Protein AF-A0A2K8U6H4-F1 (afdb_monomer_lite)

Radius of gyration: 24.1 Å; chains: 1; bounding box: 67×57×63 Å

Secondary structure (DSSP, 8-state):
---GGG-TTEEEPTTS-EEE--HHHHHHHHHHHHHHHHHTTTSPPPTTSHHHHHHTTTT-SHHHHHHHHH--GGGHHHHHHHHHT--GGGTTHHHHHHHHHHHHHHH-TT--SHHHHHHHHHHHHHTHHHHHH-EEES-EEEEEEES-B-TT-EEES-EEEEEEEES-B--TT-EEES-EEEE--EE-TTTS-HHHHTT-EEES-EEEEEHHHHHHTT----SS-HHHHHHHHHHHHHHTTEETTEE--EEEHHHHTSHHHHHSTTHHHHHHHHHHTTSEEEEEETTEEEEEEEE-GGGHHHHHHHHHH----HHHHHHHHHHHH--

Organism: NCBI:txid1166950

pLDDT: mean 90.46, std 10.61, range [39.0, 98.31]

Structure (mmCIF, N/CA/C/O backbone):
data_AF-A0A2K8U6H4-F1
#
_entry.id   AF-A0A2K8U6H4-F1
#
loop_
_atom_site.group_PDB
_atom_site.id
_atom_site.type_symbol
_atom_site.label_atom_id
_atom_site.label_alt_id
_atom_site.label_comp_id
_atom_site.label_asym_id
_atom_site.label_entity_id
_atom_site.label_seq_id
_atom_site.pdbx_PDB_ins_code
_atom_site.Cartn_x
_atom_site.Cartn_y
_atom_site.Cartn_z
_atom_site.occupancy
_atom_site.B_iso_or_equiv
_atom_site.auth_seq_id
_atom_site.auth_comp_id
_atom_site.auth_asym_id
_atom_site.auth_atom_id
_atom_site.pdbx_PDB_model_num
ATOM 1 N N . MET A 1 1 ? 43.495 -19.875 -6.303 1.00 39.00 1 MET A N 1
ATOM 2 C CA . MET A 1 1 ? 42.161 -20.512 -6.275 1.00 39.00 1 MET A CA 1
ATOM 3 C C . MET A 1 1 ? 42.060 -21.325 -4.997 1.00 39.00 1 MET A C 1
ATOM 5 O O . MET A 1 1 ? 42.791 -22.299 -4.867 1.00 39.00 1 MET A O 1
ATOM 9 N N . GLY A 1 2 ? 41.265 -20.869 -4.024 1.00 43.78 2 GLY A N 1
ATOM 10 C CA . GLY A 1 2 ? 41.005 -21.629 -2.795 1.00 43.78 2 GLY A CA 1
ATOM 11 C C . GLY A 1 2 ? 40.263 -22.927 -3.114 1.00 43.78 2 GLY A C 1
ATOM 12 O O . GLY A 1 2 ? 39.522 -22.987 -4.097 1.00 43.78 2 GLY A O 1
ATOM 13 N N . LYS A 1 3 ? 40.498 -23.983 -2.333 1.00 43.25 3 LYS A N 1
ATOM 14 C CA . LYS A 1 3 ? 39.758 -25.238 -2.490 1.00 43.25 3 LYS A CA 1
ATOM 15 C C . LYS A 1 3 ? 38.304 -24.979 -2.088 1.00 43.25 3 LYS A C 1
ATOM 17 O O . LYS A 1 3 ? 38.056 -24.299 -1.102 1.00 43.25 3 LYS A O 1
ATOM 22 N N . MET A 1 4 ? 37.350 -25.537 -2.835 1.00 46.31 4 MET A N 1
ATOM 23 C CA . MET A 1 4 ? 35.902 -25.376 -2.596 1.00 46.31 4 MET A CA 1
ATOM 24 C C . MET A 1 4 ? 35.496 -25.713 -1.147 1.00 46.31 4 MET A C 1
ATOM 26 O O . MET A 1 4 ? 34.549 -25.146 -0.621 1.00 46.31 4 MET A O 1
ATOM 30 N N . VAL A 1 5 ? 36.270 -26.585 -0.494 1.00 54.16 5 VAL A N 1
ATOM 31 C CA . VAL A 1 5 ? 36.126 -27.023 0.903 1.00 54.16 5 VAL A CA 1
ATOM 32 C C . VAL A 1 5 ? 36.283 -25.897 1.932 1.00 54.16 5 VAL A C 1
ATOM 34 O O . VAL A 1 5 ? 35.738 -26.000 3.023 1.00 54.16 5 VAL A O 1
ATOM 37 N N . ASP A 1 6 ? 36.993 -24.825 1.579 1.00 56.25 6 ASP A N 1
ATOM 38 C CA . ASP A 1 6 ? 37.293 -23.701 2.471 1.00 56.25 6 ASP A CA 1
ATOM 39 C C . ASP A 1 6 ? 36.360 -22.499 2.219 1.00 56.25 6 ASP A C 1
ATOM 41 O O . ASP A 1 6 ? 36.613 -21.392 2.698 1.00 56.25 6 ASP A O 1
ATOM 45 N N . HIS A 1 7 ? 35.296 -22.674 1.422 1.00 56.78 7 HIS A N 1
ATOM 46 C CA . HIS A 1 7 ? 34.369 -21.586 1.127 1.00 56.78 7 HIS A CA 1
ATOM 47 C C . HIS A 1 7 ? 33.533 -21.268 2.378 1.00 56.78 7 HIS A C 1
ATOM 49 O O . HIS A 1 7 ? 32.854 -22.163 2.881 1.00 56.78 7 HIS A O 1
ATOM 55 N N . PRO A 1 8 ? 33.456 -20.003 2.833 1.00 60.94 8 PRO A N 1
ATOM 56 C CA . PRO A 1 8 ? 32.750 -19.610 4.062 1.00 60.94 8 PRO A CA 1
ATOM 57 C C . PRO A 1 8 ? 31.233 -19.871 4.040 1.00 60.94 8 PRO A C 1
ATOM 59 O O . PRO A 1 8 ? 30.546 -19.587 5.017 1.00 60.94 8 PRO A O 1
ATOM 62 N N . LEU A 1 9 ? 30.709 -20.402 2.926 1.00 62.88 9 LEU A N 1
ATOM 63 C CA . LEU A 1 9 ? 29.296 -20.722 2.741 1.00 62.88 9 LEU A CA 1
ATOM 64 C C . LEU A 1 9 ? 28.990 -22.232 2.723 1.00 62.88 9 LEU A C 1
ATOM 66 O O . LEU A 1 9 ? 27.823 -22.620 2.644 1.00 62.88 9 LEU A O 1
ATOM 70 N N . LEU A 1 10 ? 30.023 -23.077 2.791 1.00 61.81 10 LEU A N 1
ATOM 71 C CA . LEU A 1 10 ? 29.927 -24.534 2.788 1.00 61.81 10 LEU A CA 1
ATOM 72 C C . LEU A 1 10 ? 30.109 -25.065 4.213 1.00 61.81 10 LEU A C 1
ATOM 74 O O . LEU A 1 10 ? 31.181 -24.958 4.798 1.00 61.81 10 LEU A O 1
ATOM 78 N N . ASN A 1 11 ? 29.057 -25.673 4.756 1.00 67.12 11 ASN A N 1
ATOM 79 C CA . ASN A 1 11 ? 29.106 -26.437 5.996 1.00 67.12 11 ASN A CA 1
ATOM 80 C C . ASN A 1 11 ? 29.190 -27.930 5.677 1.00 67.12 11 ASN A C 1
ATOM 82 O O . ASN A 1 11 ? 28.634 -28.401 4.688 1.00 67.12 11 ASN A O 1
ATOM 86 N N . VAL A 1 12 ? 29.838 -28.706 6.538 1.00 69.94 12 VAL A N 1
ATOM 87 C CA . VAL A 1 12 ? 29.784 -30.170 6.463 1.00 69.94 12 VAL A CA 1
ATOM 88 C C . VAL A 1 12 ? 28.707 -30.642 7.434 1.00 69.94 12 VAL A C 1
ATOM 90 O O . VAL A 1 12 ? 28.779 -30.364 8.630 1.00 69.94 12 VAL A O 1
ATOM 93 N N . GLY A 1 13 ? 27.671 -31.302 6.917 1.00 70.88 13 GLY A N 1
ATOM 94 C CA . GLY A 1 13 ? 26.622 -31.904 7.735 1.00 70.88 13 GLY A CA 1
ATOM 95 C C . GLY A 1 13 ? 27.153 -33.064 8.584 1.00 70.88 13 GLY A C 1
ATOM 96 O O . GLY A 1 13 ? 28.204 -33.636 8.299 1.00 70.88 13 GLY A O 1
ATOM 97 N N . HIS A 1 14 ? 26.407 -33.458 9.622 1.00 71.38 14 HIS A N 1
ATOM 98 C CA . HIS A 1 14 ? 26.755 -34.608 10.476 1.00 71.38 14 HIS A CA 1
ATOM 99 C C . HIS A 1 14 ? 26.853 -35.947 9.717 1.00 71.38 14 HIS A C 1
ATOM 101 O O . HIS A 1 14 ? 27.427 -36.904 10.224 1.00 71.38 14 HIS A O 1
ATOM 107 N N . ASP A 1 15 ? 26.300 -36.011 8.508 1.00 79.00 15 ASP A N 1
ATOM 108 C CA . ASP A 1 15 ? 26.354 -37.129 7.565 1.00 79.00 15 ASP A CA 1
ATOM 109 C C . ASP A 1 15 ? 27.597 -37.109 6.653 1.00 79.00 15 ASP A C 1
ATOM 111 O O . ASP A 1 15 ? 27.735 -37.970 5.789 1.00 79.00 15 ASP A O 1
ATOM 115 N N . GLY A 1 16 ? 28.497 -36.132 6.816 1.00 74.50 16 GLY A N 1
ATOM 116 C CA . GLY A 1 16 ? 29.689 -35.966 5.980 1.00 74.50 16 GLY A CA 1
ATOM 117 C C . GLY A 1 16 ? 29.411 -35.343 4.608 1.00 74.50 16 GLY A C 1
ATOM 118 O O . GLY A 1 16 ? 30.342 -35.156 3.826 1.00 74.50 16 GLY A O 1
ATOM 119 N N . ASN A 1 17 ? 28.156 -34.987 4.316 1.00 67.12 17 ASN A N 1
ATOM 120 C CA . ASN A 1 17 ? 27.789 -34.305 3.081 1.00 67.12 17 ASN A CA 1
ATOM 121 C C . ASN A 1 17 ? 28.014 -32.798 3.216 1.00 67.12 17 ASN A C 1
ATOM 123 O O . ASN A 1 17 ? 27.651 -32.187 4.223 1.00 67.12 17 ASN A O 1
ATOM 127 N N . TYR A 1 18 ? 28.554 -32.179 2.169 1.00 64.31 18 TYR A N 1
ATOM 128 C CA . TYR A 1 18 ? 28.590 -30.725 2.071 1.00 64.31 18 TYR A CA 1
ATOM 129 C C . TYR A 1 18 ? 27.168 -30.185 1.934 1.00 64.31 18 TYR A C 1
ATOM 131 O O . TYR A 1 18 ? 26.412 -30.588 1.050 1.00 64.31 18 TYR A O 1
ATOM 139 N N . ARG A 1 19 ? 26.810 -29.257 2.810 1.00 63.28 19 ARG A N 1
ATOM 140 C CA . ARG A 1 19 ? 25.574 -28.492 2.764 1.00 63.28 19 ARG A CA 1
ATOM 141 C C . ARG A 1 19 ? 25.973 -27.040 2.646 1.00 63.28 19 ARG A C 1
ATOM 143 O O . ARG A 1 19 ? 26.711 -26.526 3.484 1.00 63.28 19 ARG A O 1
ATOM 150 N N . PHE A 1 20 ? 25.473 -26.361 1.626 1.00 62.22 20 PHE A N 1
ATOM 151 C CA . PHE A 1 20 ? 25.435 -24.916 1.725 1.00 62.22 20 PHE A CA 1
ATOM 152 C C . PHE A 1 20 ? 24.598 -24.598 2.961 1.00 62.22 20 PHE A C 1
ATOM 154 O O . PHE A 1 20 ? 23.516 -25.157 3.158 1.00 62.22 20 PHE A O 1
ATOM 161 N N . SER A 1 21 ? 25.124 -23.741 3.827 1.00 60.78 21 SER A N 1
ATOM 162 C CA . SER A 1 21 ? 24.209 -23.000 4.683 1.00 60.78 21 SER A CA 1
ATOM 163 C C . SER A 1 21 ? 23.285 -22.188 3.754 1.00 60.78 21 SER A C 1
ATOM 165 O O . SER A 1 21 ? 23.516 -22.101 2.551 1.00 60.78 21 SER A O 1
ATOM 167 N N . PHE A 1 22 ? 22.281 -21.533 4.296 1.00 59.22 22 PHE A N 1
ATOM 168 C CA . PHE A 1 22 ? 21.670 -20.367 3.670 1.00 59.22 22 PHE A CA 1
ATOM 169 C C . PHE A 1 22 ? 20.440 -20.569 2.780 1.00 59.22 22 PHE A C 1
ATOM 171 O O . PHE A 1 22 ? 20.508 -20.925 1.603 1.00 59.22 22 PHE A O 1
ATOM 178 N N . ASP A 1 23 ? 19.346 -20.036 3.316 1.00 66.06 23 ASP A N 1
ATOM 179 C CA . ASP A 1 23 ? 18.225 -19.446 2.583 1.00 66.06 23 ASP A CA 1
ATOM 180 C C . ASP A 1 23 ? 18.671 -18.446 1.476 1.00 66.06 23 ASP A C 1
ATOM 182 O O . ASP A 1 23 ? 17.943 -18.225 0.514 1.00 66.06 23 ASP A O 1
ATOM 186 N N . PHE A 1 24 ? 19.899 -17.905 1.545 1.00 77.31 24 PHE A N 1
ATOM 187 C CA . PHE A 1 24 ? 20.528 -17.021 0.543 1.00 77.31 24 PHE A CA 1
ATOM 188 C C . PHE A 1 24 ? 20.675 -17.651 -0.850 1.00 77.31 24 PHE A C 1
ATOM 190 O O . PHE A 1 24 ? 20.377 -17.002 -1.849 1.00 77.31 24 PHE A O 1
ATOM 197 N N . LEU A 1 25 ? 21.162 -18.900 -0.951 1.00 82.75 25 LEU A N 1
ATOM 198 C CA . LEU A 1 25 ? 21.575 -19.458 -2.248 1.00 82.75 25 LEU A CA 1
ATOM 199 C C . LEU A 1 25 ? 20.387 -19.586 -3.207 1.00 82.75 25 LEU A C 1
ATOM 201 O O . LEU A 1 25 ? 20.517 -19.310 -4.398 1.00 82.75 25 LEU A O 1
ATOM 205 N N . ALA A 1 26 ? 19.222 -19.979 -2.686 1.00 88.06 26 ALA A N 1
ATOM 206 C CA . ALA A 1 26 ? 18.008 -20.086 -3.483 1.00 88.06 26 ALA A CA 1
ATOM 207 C C . ALA A 1 26 ? 17.589 -18.720 -4.047 1.00 88.06 26 ALA A C 1
ATOM 209 O O . ALA A 1 26 ? 17.341 -18.615 -5.248 1.00 88.06 26 ALA A O 1
ATOM 210 N N . SER A 1 27 ? 17.554 -17.679 -3.213 1.00 91.19 27 SER A N 1
ATOM 211 C CA . SER A 1 27 ? 17.194 -16.321 -3.637 1.00 91.19 27 SER A CA 1
ATOM 212 C C . SER A 1 27 ? 18.200 -15.742 -4.628 1.00 91.19 27 SER A C 1
ATOM 214 O O . SER A 1 27 ? 17.796 -15.180 -5.642 1.00 91.19 27 SER A O 1
ATOM 216 N N . TYR A 1 28 ? 19.499 -15.957 -4.411 1.00 91.31 28 TYR A N 1
ATOM 217 C CA . TYR A 1 28 ? 20.546 -15.512 -5.331 1.00 91.31 28 TYR A CA 1
ATOM 218 C C . TYR A 1 28 ? 20.449 -16.185 -6.709 1.00 91.31 28 TYR A C 1
ATOM 220 O O . TYR A 1 28 ? 20.491 -15.512 -7.735 1.00 91.31 28 TYR A O 1
ATOM 228 N N . LEU A 1 29 ? 20.251 -17.509 -6.760 1.00 92.50 29 LEU A N 1
ATOM 229 C CA . LEU A 1 29 ? 20.074 -18.224 -8.031 1.00 92.50 29 LEU A CA 1
ATOM 230 C C . LEU A 1 29 ? 18.796 -17.789 -8.767 1.00 92.50 29 LEU A C 1
ATOM 232 O O . LEU A 1 29 ? 18.800 -17.693 -9.993 1.00 92.50 29 LEU A O 1
ATOM 236 N N . ARG A 1 30 ? 17.710 -17.497 -8.035 1.00 94.81 30 ARG A N 1
ATOM 237 C CA . ARG A 1 30 ? 16.487 -16.916 -8.616 1.00 94.81 30 ARG A CA 1
ATOM 238 C C . ARG A 1 30 ? 16.758 -15.525 -9.187 1.00 94.81 30 ARG A C 1
ATOM 240 O O . ARG A 1 30 ? 16.332 -15.260 -10.306 1.00 94.81 30 ARG A O 1
ATOM 247 N N . ALA A 1 31 ? 17.488 -14.676 -8.463 1.00 95.38 31 ALA A N 1
ATOM 248 C CA . ALA A 1 31 ? 17.874 -13.346 -8.926 1.00 95.38 31 ALA A CA 1
ATOM 249 C C . ALA A 1 31 ? 18.742 -13.411 -10.192 1.00 95.38 31 ALA A C 1
ATOM 251 O O . ALA A 1 31 ? 18.447 -12.709 -11.151 1.00 95.38 31 ALA A O 1
ATOM 252 N N . LEU A 1 32 ? 19.727 -14.316 -10.262 1.00 94.38 32 LEU A N 1
ATOM 253 C CA . LEU A 1 32 ? 20.509 -14.556 -11.484 1.00 94.38 32 LEU A CA 1
ATOM 254 C C . LEU A 1 32 ? 19.629 -14.969 -12.670 1.00 94.38 32 LEU A C 1
ATOM 256 O O . LEU A 1 32 ? 19.789 -14.447 -13.768 1.00 94.38 32 LEU A O 1
ATOM 260 N N . HIS A 1 33 ? 18.683 -15.885 -12.446 1.00 93.62 33 HIS A N 1
ATOM 261 C CA . HIS A 1 33 ? 17.746 -16.335 -13.482 1.00 93.62 33 HIS A CA 1
ATOM 262 C C . HIS A 1 33 ? 16.818 -15.205 -13.965 1.00 93.62 33 HIS A C 1
ATOM 264 O O . HIS A 1 33 ? 16.493 -15.122 -15.146 1.00 93.62 33 HIS A O 1
ATOM 270 N N . ILE A 1 34 ? 16.409 -14.308 -13.065 1.00 95.44 34 ILE A N 1
ATOM 271 C CA . ILE A 1 34 ? 15.623 -13.114 -13.404 1.00 95.44 34 ILE A CA 1
ATOM 272 C C . ILE A 1 34 ? 16.478 -12.089 -14.162 1.00 95.44 34 ILE A C 1
ATOM 274 O O . ILE A 1 34 ? 16.020 -11.556 -15.170 1.00 95.44 34 ILE A O 1
ATOM 278 N N . ALA A 1 35 ? 17.710 -11.833 -13.717 1.00 95.56 35 ALA A N 1
ATOM 279 C CA . ALA A 1 35 ? 18.631 -10.907 -14.371 1.00 95.56 35 ALA A CA 1
ATOM 280 C C . ALA A 1 35 ? 18.942 -11.347 -15.810 1.00 95.56 35 ALA A C 1
ATOM 282 O O . ALA A 1 35 ? 18.853 -10.535 -16.726 1.00 95.56 35 ALA A O 1
ATOM 283 N N . ASP A 1 36 ? 19.190 -12.643 -16.031 1.00 92.81 36 ASP A N 1
ATOM 284 C CA . ASP A 1 36 ? 19.368 -13.201 -17.376 1.00 92.81 36 ASP A CA 1
ATOM 285 C C . ASP A 1 36 ? 18.124 -12.988 -18.258 1.00 92.81 36 ASP A C 1
ATOM 287 O O . ASP A 1 36 ? 18.236 -12.579 -19.415 1.00 92.81 36 ASP A O 1
ATOM 291 N N . ALA A 1 37 ? 16.920 -13.173 -17.703 1.00 92.12 37 ALA A N 1
ATOM 292 C CA . ALA A 1 37 ? 15.678 -12.905 -18.426 1.00 92.12 37 ALA A CA 1
ATOM 293 C C . ALA A 1 37 ? 15.515 -11.416 -18.796 1.00 92.12 37 ALA A C 1
ATOM 295 O O . ALA A 1 37 ? 15.016 -11.111 -19.879 1.00 92.12 37 ALA A O 1
ATOM 296 N N . ILE A 1 38 ? 15.956 -10.496 -17.930 1.00 93.25 38 ILE A N 1
ATOM 297 C CA . ILE A 1 38 ? 15.956 -9.046 -18.188 1.00 93.25 38 ILE A CA 1
ATOM 298 C C . ILE A 1 38 ? 16.970 -8.691 -19.284 1.00 93.25 38 ILE A C 1
ATOM 300 O O . ILE A 1 38 ? 16.652 -7.926 -20.193 1.00 93.25 38 ILE A O 1
ATOM 304 N N . SER A 1 39 ? 18.179 -9.256 -19.244 1.00 89.56 39 SER A N 1
ATOM 305 C CA . SER A 1 39 ? 19.212 -8.999 -20.255 1.00 89.56 39 SER A CA 1
ATOM 306 C C . SER A 1 39 ? 18.844 -9.549 -21.640 1.00 89.56 39 SER A C 1
ATOM 308 O O . SER A 1 39 ? 19.249 -8.982 -22.654 1.00 89.56 39 SER A O 1
ATOM 310 N N . ASN A 1 40 ? 18.038 -10.612 -21.700 1.00 86.75 40 ASN A N 1
ATOM 311 C CA . ASN A 1 40 ? 17.662 -11.307 -22.933 1.00 86.75 40 ASN A CA 1
ATOM 312 C C . ASN A 1 40 ? 16.244 -10.960 -23.436 1.00 86.75 40 ASN A C 1
ATOM 314 O O . ASN A 1 40 ? 15.562 -11.820 -23.993 1.00 86.75 40 ASN A O 1
ATOM 318 N N . MET A 1 41 ? 15.800 -9.702 -23.308 1.00 71.00 41 MET A N 1
ATOM 319 C CA . MET A 1 41 ? 14.448 -9.224 -23.678 1.00 71.00 41 MET A CA 1
ATOM 320 C C . MET A 1 41 ? 13.952 -9.531 -25.113 1.00 71.00 41 MET A C 1
ATOM 322 O O . MET A 1 41 ? 12.774 -9.340 -25.411 1.00 71.00 41 MET A O 1
ATOM 326 N N . GLY A 1 42 ? 14.809 -10.009 -26.020 1.00 66.81 42 GLY A N 1
ATOM 327 C CA . GLY A 1 42 ? 14.405 -10.504 -27.344 1.00 66.81 42 GLY A CA 1
ATOM 328 C C . GLY A 1 42 ? 13.804 -11.917 -27.339 1.00 66.81 42 GLY A C 1
ATOM 329 O O . GLY A 1 42 ? 13.294 -12.371 -28.363 1.00 66.81 42 GLY A O 1
ATOM 330 N N . VAL A 1 43 ? 13.866 -12.621 -26.207 1.00 75.50 43 VAL A N 1
ATOM 331 C CA . VAL A 1 43 ? 13.329 -13.970 -26.015 1.00 75.50 43 VAL A CA 1
ATOM 332 C C . VAL A 1 43 ? 12.205 -13.907 -24.988 1.00 75.50 43 VAL A C 1
ATOM 334 O O . VAL A 1 43 ? 12.323 -13.239 -23.965 1.00 75.50 43 VAL A O 1
ATOM 337 N N . ALA A 1 44 ? 11.101 -14.610 -25.255 1.00 78.19 44 ALA A N 1
ATOM 338 C CA . ALA A 1 44 ? 9.994 -14.692 -24.309 1.00 78.19 44 ALA A CA 1
ATOM 339 C C . ALA A 1 44 ? 10.513 -15.170 -22.935 1.00 78.19 44 ALA A C 1
ATOM 341 O O . ALA A 1 44 ? 11.144 -16.233 -22.877 1.00 78.19 44 ALA A O 1
ATOM 342 N N . PRO A 1 45 ? 10.250 -14.431 -21.840 1.00 81.31 45 PRO A N 1
ATOM 343 C CA . PRO A 1 45 ? 10.761 -14.788 -20.526 1.00 81.31 45 PRO A CA 1
ATOM 344 C C . PRO A 1 45 ? 10.286 -16.182 -20.133 1.00 81.31 45 PRO A C 1
ATOM 346 O O . PRO A 1 45 ? 9.127 -16.549 -20.366 1.00 81.31 45 PRO A O 1
ATOM 349 N N . SER A 1 46 ? 11.161 -16.962 -19.495 1.00 85.00 46 SER A N 1
ATOM 350 C CA . SER A 1 46 ? 10.754 -18.262 -18.969 1.00 85.00 46 SER A CA 1
ATOM 351 C C . SER A 1 46 ? 9.576 -18.086 -18.013 1.00 85.00 46 SER A C 1
ATOM 353 O O . SER A 1 46 ? 9.655 -17.328 -17.047 1.00 85.00 46 SER A O 1
ATOM 355 N N . SER A 1 47 ? 8.505 -18.855 -18.220 1.00 89.00 47 SER A N 1
ATOM 356 C CA . SER A 1 47 ? 7.332 -18.844 -17.332 1.00 89.00 47 SER A CA 1
ATOM 357 C C . SER A 1 47 ? 7.654 -19.151 -15.860 1.00 89.00 47 SER A C 1
ATOM 359 O O . SER A 1 47 ? 6.830 -18.882 -14.985 1.00 89.00 47 SER A O 1
ATOM 361 N N . SER A 1 48 ? 8.850 -19.684 -15.584 1.00 92.75 48 SER A N 1
ATOM 362 C CA . SER A 1 48 ? 9.342 -19.987 -14.243 1.00 92.75 48 SER A CA 1
ATOM 363 C C . SER A 1 48 ? 9.706 -18.762 -13.400 1.00 92.75 48 SER A C 1
ATOM 365 O O . SER A 1 48 ? 9.789 -18.919 -12.187 1.00 92.75 48 SER A O 1
ATOM 367 N N . ILE A 1 49 ? 9.910 -17.567 -13.978 1.00 95.38 49 ILE A N 1
ATOM 368 C CA . ILE A 1 49 ? 10.290 -16.378 -13.185 1.00 95.38 49 ILE A CA 1
ATOM 369 C C . ILE A 1 49 ? 9.102 -15.770 -12.434 1.00 95.38 49 ILE A C 1
ATOM 371 O O . ILE A 1 49 ? 9.256 -15.286 -11.316 1.00 95.38 49 ILE A O 1
ATOM 375 N N . TRP A 1 50 ? 7.903 -15.821 -13.022 1.00 96.06 50 TRP A N 1
ATOM 376 C CA . TRP A 1 50 ? 6.734 -15.087 -12.527 1.00 96.06 50 TRP A CA 1
ATOM 377 C C . TRP A 1 50 ? 6.315 -15.441 -11.094 1.00 96.06 50 TRP A C 1
ATOM 379 O O . TRP A 1 50 ? 6.007 -14.520 -10.337 1.00 96.06 50 TRP A O 1
ATOM 389 N N . PRO A 1 51 ? 6.329 -16.721 -10.664 1.00 96.69 51 PRO A N 1
ATOM 390 C CA . PRO A 1 51 ? 6.050 -17.060 -9.272 1.00 96.69 51 PRO A CA 1
ATOM 391 C C . PRO A 1 51 ? 6.998 -16.366 -8.288 1.00 96.69 51 PRO A C 1
ATOM 393 O O . PRO A 1 51 ? 6.532 -15.846 -7.282 1.00 96.69 51 PRO A O 1
ATOM 396 N N . PHE A 1 52 ? 8.294 -16.284 -8.608 1.00 95.31 52 PHE A N 1
ATOM 397 C CA . PHE A 1 52 ? 9.287 -15.644 -7.741 1.00 95.31 52 PHE A CA 1
ATOM 398 C C . PHE A 1 52 ? 9.075 -14.131 -7.652 1.00 95.31 52 PHE A C 1
ATOM 400 O O . PHE A 1 52 ? 9.078 -13.577 -6.559 1.00 95.31 52 PHE A O 1
ATOM 407 N N . LEU A 1 53 ? 8.807 -13.471 -8.785 1.00 96.94 53 LEU A N 1
ATOM 408 C CA . LEU A 1 53 ? 8.498 -12.035 -8.803 1.00 96.94 53 LEU A CA 1
ATOM 409 C C . LEU A 1 53 ? 7.215 -11.728 -8.016 1.00 96.94 53 LEU A C 1
ATOM 411 O O . LEU A 1 53 ? 7.102 -10.691 -7.375 1.00 96.94 53 LEU A O 1
ATOM 415 N N . ARG A 1 54 ? 6.223 -12.626 -8.064 1.00 97.00 54 ARG A N 1
ATOM 416 C CA . ARG A 1 54 ? 4.975 -12.482 -7.306 1.00 97.00 54 ARG A CA 1
ATOM 417 C C . ARG A 1 54 ? 5.184 -12.629 -5.796 1.00 97.00 54 ARG A C 1
ATOM 419 O O . ARG A 1 54 ? 4.544 -11.903 -5.044 1.00 97.00 54 ARG A O 1
ATOM 426 N N . GLU A 1 55 ? 6.041 -13.555 -5.360 1.00 95.38 55 GLU A N 1
ATOM 427 C CA . GLU A 1 55 ? 6.341 -13.789 -3.935 1.00 95.38 55 GLU A CA 1
ATOM 428 C C . GLU A 1 55 ? 6.892 -12.532 -3.239 1.00 95.38 55 GLU A C 1
ATOM 430 O O . GLU A 1 55 ? 6.563 -12.290 -2.080 1.00 95.38 55 GLU A O 1
ATOM 435 N N . GLU A 1 56 ? 7.654 -11.703 -3.958 1.00 96.38 56 GLU A N 1
ATOM 436 C CA . GLU A 1 56 ? 8.265 -10.467 -3.442 1.00 96.38 56 GLU A CA 1
ATOM 437 C C . GLU A 1 56 ? 7.637 -9.186 -4.039 1.00 96.38 56 GLU A C 1
ATOM 439 O O . GLU A 1 56 ? 8.236 -8.110 -4.017 1.00 96.38 56 GLU A O 1
ATOM 444 N N . ALA A 1 57 ? 6.404 -9.261 -4.563 1.00 97.25 57 ALA A N 1
ATOM 445 C CA . ALA A 1 57 ? 5.729 -8.158 -5.270 1.00 97.25 57 ALA A CA 1
ATOM 446 C C . ALA A 1 57 ? 5.663 -6.828 -4.496 1.00 97.25 57 ALA A C 1
ATOM 448 O O . ALA A 1 57 ? 5.595 -5.756 -5.102 1.00 97.25 57 ALA A O 1
ATOM 449 N N . ASN A 1 58 ? 5.692 -6.898 -3.165 1.00 95.75 58 ASN A N 1
ATOM 450 C CA . ASN A 1 58 ? 5.651 -5.754 -2.257 1.00 95.75 58 ASN A CA 1
ATOM 451 C C . ASN A 1 58 ? 6.987 -4.997 -2.133 1.00 95.75 58 ASN A C 1
ATOM 453 O O . ASN A 1 58 ? 7.103 -4.152 -1.243 1.00 95.75 58 ASN A O 1
ATOM 457 N N . GLY A 1 59 ? 7.984 -5.312 -2.964 1.00 92.88 59 GLY A N 1
ATOM 458 C CA . GLY A 1 59 ? 9.277 -4.627 -2.960 1.00 92.88 59 GLY A CA 1
ATOM 459 C C . GLY A 1 59 ? 10.107 -4.935 -1.718 1.00 92.88 59 GLY A C 1
ATOM 460 O O . GLY A 1 59 ? 10.852 -4.084 -1.240 1.00 92.88 59 GLY A O 1
ATOM 461 N N . LYS A 1 60 ? 9.915 -6.118 -1.125 1.00 91.19 60 LYS A N 1
ATOM 462 C CA . LYS A 1 60 ? 10.693 -6.598 0.016 1.00 91.19 60 LYS A CA 1
ATOM 463 C C . LYS A 1 60 ? 11.105 -8.039 -0.223 1.00 91.19 60 LYS A C 1
ATOM 465 O O . LYS A 1 60 ? 10.270 -8.868 -0.575 1.00 91.19 60 LYS A O 1
ATOM 470 N N . GLY A 1 61 ? 12.355 -8.338 0.097 1.00 91.69 61 GLY A N 1
ATOM 471 C CA . GLY A 1 61 ? 12.877 -9.694 0.085 1.00 91.69 61 GLY A CA 1
ATOM 472 C C . GLY A 1 61 ? 14.268 -9.766 -0.520 1.00 91.69 61 GLY A C 1
ATOM 473 O O . GLY A 1 61 ? 14.848 -8.765 -0.938 1.00 91.69 61 GLY A O 1
ATOM 474 N N . PHE A 1 62 ? 14.816 -10.974 -0.507 1.00 92.19 62 PHE A N 1
ATOM 4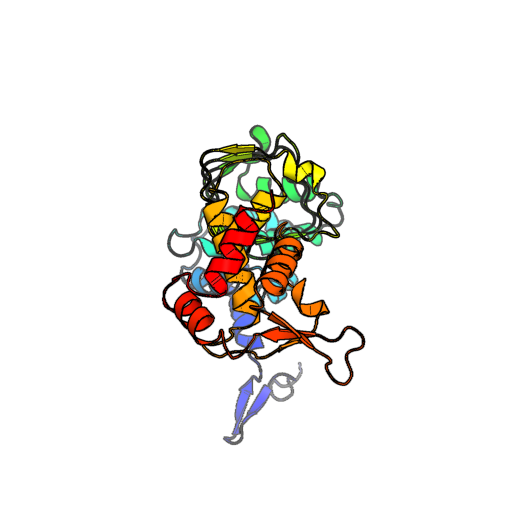75 C CA . PHE A 1 62 ? 16.217 -11.205 -0.837 1.00 92.19 62 PHE A CA 1
ATOM 476 C C . PHE A 1 62 ? 16.458 -11.217 -2.348 1.00 92.19 62 PHE A C 1
ATOM 478 O O . PHE A 1 62 ? 17.577 -10.968 -2.786 1.00 92.19 62 PHE A O 1
ATOM 485 N N . ILE A 1 63 ? 15.440 -11.518 -3.166 1.00 94.88 63 ILE A N 1
ATOM 486 C CA . ILE A 1 63 ? 15.606 -11.507 -4.624 1.00 94.88 63 ILE A CA 1
ATOM 487 C C . ILE A 1 63 ? 15.833 -10.072 -5.095 1.00 94.88 63 ILE A C 1
ATOM 489 O O . ILE A 1 63 ? 16.757 -9.846 -5.875 1.00 94.88 63 ILE A O 1
ATOM 493 N N . LEU A 1 64 ? 15.035 -9.118 -4.603 1.00 94.44 64 LEU A N 1
ATOM 494 C CA . LEU A 1 64 ? 15.211 -7.700 -4.928 1.00 94.44 64 LEU A CA 1
ATOM 495 C C . LEU A 1 64 ? 16.608 -7.199 -4.525 1.00 94.44 64 LEU A C 1
ATOM 497 O O . LEU A 1 64 ? 17.329 -6.687 -5.377 1.00 94.44 64 LEU A O 1
ATOM 501 N N . GLU A 1 65 ? 17.030 -7.454 -3.281 1.00 92.31 65 GLU A N 1
ATOM 502 C CA . GLU A 1 65 ? 18.364 -7.078 -2.773 1.00 92.31 65 GLU A CA 1
ATOM 503 C C . GLU A 1 65 ? 19.507 -7.639 -3.639 1.00 92.31 65 GLU A C 1
ATOM 505 O O . GLU A 1 65 ? 20.520 -6.982 -3.867 1.00 92.31 65 GLU A O 1
ATOM 510 N N . HIS A 1 66 ? 19.373 -8.868 -4.147 1.00 93.00 66 HIS A N 1
ATOM 511 C CA . HIS A 1 66 ? 20.383 -9.443 -5.035 1.00 93.00 66 HIS A CA 1
ATOM 512 C C . HIS A 1 66 ? 20.364 -8.828 -6.433 1.00 93.00 66 HIS A C 1
ATOM 514 O O . HIS A 1 66 ? 21.437 -8.642 -7.011 1.00 93.00 66 HIS A O 1
ATOM 520 N N . LEU A 1 67 ? 19.189 -8.498 -6.976 1.00 94.56 67 LEU A N 1
ATOM 521 C CA . LEU A 1 67 ? 19.079 -7.870 -8.294 1.00 94.56 67 LEU A CA 1
ATOM 522 C C . LEU A 1 67 ? 19.770 -6.505 -8.348 1.00 94.56 67 LEU A C 1
ATOM 524 O O . LEU A 1 67 ? 20.386 -6.212 -9.368 1.00 94.56 67 LEU A O 1
ATOM 528 N N . GLU A 1 68 ? 19.757 -5.731 -7.259 1.00 89.56 68 GLU A N 1
ATOM 529 C CA . GLU A 1 68 ? 20.493 -4.456 -7.163 1.00 89.56 68 GLU A CA 1
ATOM 530 C C . GLU A 1 68 ? 21.992 -4.608 -7.473 1.00 89.56 68 GLU A C 1
ATOM 532 O O . GLU A 1 68 ? 22.609 -3.710 -8.031 1.00 89.56 68 GLU A O 1
ATOM 537 N N . SER A 1 69 ? 22.586 -5.757 -7.133 1.00 89.50 69 SER A N 1
ATOM 538 C CA . SER A 1 69 ? 24.006 -6.044 -7.391 1.00 89.50 69 SER A CA 1
ATOM 539 C C . SER A 1 69 ? 24.287 -6.681 -8.755 1.00 89.50 69 SER A C 1
ATOM 541 O O . SER A 1 69 ? 25.448 -6.830 -9.136 1.00 89.50 69 SER A O 1
ATOM 543 N N . LEU A 1 70 ? 23.241 -7.125 -9.457 1.00 93.62 70 LEU A N 1
ATOM 544 C CA . LEU A 1 70 ? 23.340 -7.874 -10.713 1.00 93.62 70 LEU A CA 1
ATOM 545 C C . LEU A 1 70 ? 22.940 -7.043 -11.935 1.00 93.62 70 LEU A C 1
ATOM 547 O O . LEU A 1 70 ? 23.287 -7.419 -13.053 1.00 93.62 70 LEU A O 1
ATOM 551 N N . LEU A 1 71 ? 22.181 -5.965 -11.736 1.00 95.12 71 LEU A N 1
ATOM 552 C CA . LEU A 1 71 ? 21.667 -5.113 -12.799 1.00 95.12 71 LEU A CA 1
ATOM 553 C C . LEU A 1 71 ? 22.340 -3.743 -12.756 1.00 95.12 71 LEU A C 1
ATOM 555 O O . LEU A 1 71 ? 22.440 -3.120 -11.705 1.00 95.12 71 LEU A O 1
ATOM 559 N N . GLU A 1 72 ? 22.744 -3.264 -13.927 1.00 93.12 72 GLU A N 1
ATOM 560 C CA . GLU A 1 72 ? 23.259 -1.905 -14.099 1.00 93.12 72 GLU A CA 1
ATOM 561 C C . GLU A 1 72 ? 22.101 -0.911 -14.329 1.00 93.12 72 GLU A C 1
ATOM 563 O O . GLU A 1 72 ? 21.037 -1.320 -14.819 1.00 93.12 72 GLU A O 1
ATOM 568 N N . PRO A 1 73 ? 22.272 0.395 -14.039 1.00 92.94 73 PRO A N 1
ATOM 569 C CA . PRO A 1 73 ? 21.229 1.411 -14.224 1.00 92.94 73 PRO A CA 1
ATOM 570 C C . PRO A 1 73 ? 20.636 1.460 -15.643 1.00 92.94 73 PRO A C 1
ATOM 572 O O . PRO A 1 73 ? 19.456 1.765 -15.827 1.00 92.94 73 PRO A O 1
ATOM 575 N N . GLU A 1 74 ? 21.416 1.109 -16.667 1.00 93.62 74 GLU A N 1
ATOM 576 C CA . GLU A 1 74 ? 20.975 1.044 -18.064 1.00 93.62 74 GLU A CA 1
ATOM 577 C C . GLU A 1 74 ? 19.897 -0.028 -18.306 1.00 93.62 74 GLU A C 1
ATOM 579 O O . GLU A 1 74 ? 19.185 0.028 -19.310 1.00 93.62 74 GLU A O 1
ATOM 584 N N . ALA A 1 75 ? 19.720 -0.981 -17.384 1.00 95.25 75 ALA A N 1
ATOM 585 C CA . ALA A 1 75 ? 18.704 -2.024 -17.484 1.00 95.25 75 ALA A CA 1
ATOM 586 C C . ALA A 1 75 ? 17.267 -1.506 -17.287 1.00 95.25 75 ALA A C 1
ATOM 588 O O . ALA A 1 75 ? 16.331 -2.259 -17.551 1.00 95.25 75 ALA A O 1
ATOM 589 N N . VAL A 1 76 ? 17.056 -0.250 -16.865 1.00 96.00 76 VAL A N 1
ATOM 590 C CA . VAL A 1 76 ? 15.720 0.317 -16.581 1.00 96.00 76 VAL A CA 1
ATOM 591 C C . VAL A 1 76 ? 14.718 0.093 -17.718 1.00 96.00 76 VAL A C 1
ATOM 593 O O . VAL A 1 76 ? 13.600 -0.351 -17.458 1.00 96.00 76 VAL A O 1
ATOM 596 N N . ASP A 1 77 ? 15.101 0.355 -18.970 1.00 94.75 77 ASP A N 1
ATOM 597 C CA . ASP A 1 77 ? 14.196 0.165 -20.115 1.00 94.75 77 ASP A CA 1
ATOM 598 C C . ASP A 1 77 ? 13.893 -1.316 -20.363 1.00 94.75 77 ASP A C 1
ATOM 600 O O . ASP A 1 77 ? 12.782 -1.669 -20.763 1.00 94.75 77 ASP A O 1
ATOM 604 N N . SER A 1 78 ? 14.849 -2.197 -20.052 1.00 94.88 78 SER A N 1
ATOM 605 C CA . SER A 1 78 ? 14.648 -3.641 -20.134 1.00 94.88 78 SER A CA 1
ATOM 606 C C . SER A 1 78 ? 13.691 -4.166 -19.074 1.00 94.88 78 SER A C 1
ATOM 608 O O . SER A 1 78 ? 12.789 -4.953 -19.359 1.00 94.88 78 SER A O 1
ATOM 610 N N . VAL A 1 79 ? 13.819 -3.688 -17.841 1.00 95.81 79 VAL A N 1
ATOM 611 C CA . VAL A 1 79 ? 12.863 -4.041 -16.790 1.00 95.81 79 VAL A CA 1
ATOM 612 C C . VAL A 1 79 ? 11.478 -3.468 -17.113 1.00 95.81 79 VAL A C 1
ATOM 614 O O . VAL A 1 79 ? 10.478 -4.171 -16.974 1.00 95.81 79 VAL A O 1
ATOM 617 N N . GLY A 1 80 ? 11.412 -2.232 -17.618 1.00 94.31 80 GLY A N 1
ATOM 618 C CA . GLY A 1 80 ? 10.170 -1.582 -18.039 1.00 94.31 80 GLY A CA 1
ATOM 619 C C . GLY A 1 80 ? 9.435 -2.340 -19.149 1.00 94.31 80 GLY A C 1
ATOM 620 O O . GLY A 1 80 ? 8.239 -2.607 -19.021 1.00 94.31 80 GLY A O 1
ATOM 621 N N . GLY A 1 81 ? 10.154 -2.792 -20.181 1.00 92.44 81 GLY A N 1
ATOM 622 C CA . GLY A 1 81 ? 9.596 -3.630 -21.246 1.00 92.44 81 GLY A CA 1
ATOM 623 C C . GLY A 1 81 ? 9.036 -4.963 -20.737 1.00 92.44 81 GLY A C 1
ATOM 624 O O . GLY A 1 81 ? 7.992 -5.427 -21.207 1.00 92.44 81 GLY A O 1
ATOM 625 N N . LEU A 1 82 ? 9.666 -5.552 -19.715 1.00 94.19 82 LEU A N 1
ATOM 626 C CA . LEU A 1 82 ? 9.210 -6.798 -19.102 1.00 94.19 82 LEU A CA 1
ATOM 627 C C . LEU A 1 82 ? 7.852 -6.644 -18.392 1.00 94.19 82 LEU A C 1
ATOM 629 O O . LEU A 1 82 ? 7.057 -7.588 -18.411 1.00 94.19 82 LEU A O 1
ATOM 633 N N . VAL A 1 83 ? 7.531 -5.465 -17.840 1.00 94.75 83 VAL A N 1
ATOM 634 C CA . VAL A 1 83 ? 6.243 -5.188 -17.162 1.00 94.75 83 VAL A CA 1
ATOM 635 C C . VAL A 1 83 ? 5.049 -5.434 -18.088 1.00 94.75 83 VAL A C 1
ATOM 637 O O . VAL A 1 83 ? 4.046 -6.019 -17.669 1.00 94.75 83 VAL A O 1
ATOM 640 N N . ALA A 1 84 ? 5.158 -5.044 -19.361 1.00 89.12 84 ALA A N 1
ATOM 641 C CA . ALA A 1 84 ? 4.102 -5.240 -20.354 1.00 89.12 84 ALA A CA 1
ATOM 642 C C . ALA A 1 84 ? 3.881 -6.722 -20.715 1.00 89.12 84 ALA A C 1
ATOM 644 O O . ALA A 1 84 ? 2.806 -7.095 -21.184 1.00 89.12 84 ALA A O 1
ATOM 645 N N . SER A 1 85 ? 4.879 -7.579 -20.476 1.00 91.56 85 SER A N 1
ATOM 646 C CA . SER A 1 85 ? 4.821 -9.017 -20.768 1.00 91.56 85 SER A CA 1
ATOM 647 C C . SER A 1 85 ? 4.258 -9.868 -19.622 1.00 91.56 85 SER A C 1
ATOM 649 O O . SER A 1 85 ? 4.074 -11.078 -19.787 1.00 91.56 85 SER A O 1
ATOM 651 N N . VAL A 1 86 ? 3.974 -9.258 -18.464 1.00 95.12 86 VAL A N 1
ATOM 652 C CA . VAL A 1 86 ? 3.506 -9.972 -17.270 1.00 95.12 86 VAL A CA 1
ATOM 653 C C . VAL A 1 86 ? 2.167 -10.674 -17.553 1.00 95.12 86 VAL A C 1
ATOM 655 O O . VAL A 1 86 ? 1.173 -10.015 -17.882 1.00 95.12 86 VAL A O 1
ATOM 658 N N . PRO A 1 87 ? 2.078 -12.009 -17.387 1.00 95.25 87 PRO A N 1
ATOM 659 C CA . PRO A 1 87 ? 0.831 -12.730 -17.603 1.00 95.25 87 PRO A CA 1
ATOM 660 C C . PRO A 1 87 ? -0.255 -12.312 -16.610 1.00 95.25 87 PRO A C 1
ATOM 662 O O . PRO A 1 87 ? 0.017 -12.087 -15.434 1.00 95.25 87 PRO A O 1
ATOM 665 N N . LEU A 1 88 ? -1.522 -12.345 -17.040 1.00 93.69 88 LEU A N 1
ATOM 666 C CA . LEU A 1 88 ? -2.675 -11.977 -16.201 1.00 93.69 88 LEU A CA 1
ATOM 667 C C . LEU A 1 88 ? -2.743 -12.722 -14.855 1.00 93.69 88 LEU A C 1
ATOM 669 O O . LEU A 1 88 ? -3.210 -12.164 -13.868 1.00 93.69 88 LEU A O 1
ATOM 673 N N . LYS A 1 89 ? -2.277 -13.976 -14.815 1.00 95.75 89 LYS A N 1
ATOM 674 C CA . LYS A 1 89 ? -2.229 -14.804 -13.599 1.00 95.75 89 LYS A CA 1
ATOM 675 C C . LYS A 1 89 ? -1.227 -14.286 -12.552 1.00 95.75 89 LYS A C 1
ATOM 677 O O . LYS A 1 89 ? -1.347 -14.641 -11.386 1.00 95.75 89 LYS A O 1
ATOM 682 N N . TYR A 1 90 ? -0.242 -13.499 -12.975 1.00 96.69 90 TYR A N 1
ATOM 683 C CA . TYR A 1 90 ? 0.861 -13.007 -12.152 1.00 96.69 90 TYR A CA 1
ATOM 684 C C . TYR A 1 90 ? 0.936 -11.477 -12.190 1.00 96.69 90 TYR A C 1
ATOM 686 O O . TYR A 1 90 ? 2.027 -10.918 -12.178 1.00 96.69 90 TYR A O 1
ATOM 694 N N . ARG A 1 91 ? -0.208 -10.782 -12.278 1.00 96.06 91 ARG A N 1
ATOM 695 C CA . ARG A 1 91 ? -0.253 -9.310 -12.378 1.00 96.06 91 ARG A CA 1
ATOM 696 C C . ARG A 1 91 ? 0.535 -8.614 -11.273 1.00 96.06 91 ARG A C 1
ATOM 698 O O . ARG A 1 91 ? 1.136 -7.581 -11.528 1.00 96.06 91 ARG A O 1
ATOM 705 N N . GLU A 1 92 ? 0.588 -9.193 -10.082 1.00 96.81 92 GLU A N 1
ATOM 706 C CA . GLU A 1 92 ? 1.330 -8.656 -8.944 1.00 96.81 92 GLU A CA 1
ATOM 707 C C . GLU A 1 92 ? 2.840 -8.557 -9.222 1.00 96.81 92 GLU A C 1
ATOM 709 O O . GLU A 1 92 ? 3.503 -7.668 -8.695 1.00 96.81 92 GLU A O 1
ATOM 714 N N . SER A 1 93 ? 3.384 -9.390 -10.120 1.00 97.56 93 SER A N 1
ATOM 715 C CA . SER A 1 93 ? 4.778 -9.298 -10.572 1.00 97.56 93 SER A CA 1
ATOM 716 C C . SER A 1 93 ? 5.100 -7.967 -11.260 1.00 97.56 93 SER A C 1
ATOM 718 O O . SER A 1 93 ? 6.267 -7.588 -11.290 1.00 97.56 93 SER A O 1
ATOM 720 N N . GLN A 1 94 ? 4.102 -7.230 -11.771 1.00 97.69 94 GLN A N 1
ATOM 721 C CA . GLN A 1 94 ? 4.310 -5.860 -12.258 1.00 97.69 94 GLN A CA 1
ATOM 722 C C . GLN A 1 94 ? 4.887 -4.970 -11.155 1.00 97.69 94 GLN A C 1
ATOM 724 O O . GLN A 1 94 ? 5.818 -4.215 -11.408 1.00 97.69 94 GLN A O 1
ATOM 729 N N . SER A 1 95 ? 4.379 -5.103 -9.928 1.00 98.12 95 SER A N 1
ATOM 730 C CA . SER A 1 95 ? 4.834 -4.308 -8.789 1.00 98.12 95 SER A CA 1
ATOM 731 C C . SER A 1 95 ? 6.288 -4.607 -8.431 1.00 98.12 95 SER A C 1
ATOM 733 O O . SER A 1 95 ? 7.063 -3.674 -8.249 1.00 98.12 95 SER A O 1
ATOM 735 N N . PHE A 1 96 ? 6.696 -5.883 -8.424 1.00 98.12 96 PHE A N 1
ATOM 736 C CA . PHE A 1 96 ? 8.104 -6.253 -8.224 1.00 98.12 96 PHE A CA 1
ATOM 737 C C . PHE A 1 96 ? 9.015 -5.558 -9.239 1.00 98.12 96 PHE A C 1
ATOM 739 O O . PHE A 1 96 ? 10.013 -4.947 -8.874 1.00 98.12 96 PHE A O 1
ATOM 746 N N . LEU A 1 97 ? 8.650 -5.621 -10.522 1.00 97.81 97 LEU A N 1
ATOM 747 C CA . LEU A 1 97 ? 9.439 -5.017 -11.593 1.00 97.81 97 LEU A CA 1
ATOM 748 C C . LEU A 1 97 ? 9.496 -3.488 -11.478 1.00 97.81 97 LEU A C 1
ATOM 750 O O . LEU A 1 97 ? 10.541 -2.906 -11.748 1.00 97.81 97 LEU A O 1
ATOM 754 N N . LEU A 1 98 ? 8.421 -2.831 -11.031 1.00 97.75 98 LEU A N 1
ATOM 755 C CA . LEU A 1 98 ? 8.447 -1.393 -10.739 1.00 97.75 98 LEU A CA 1
ATOM 756 C C . LEU A 1 98 ? 9.412 -1.051 -9.601 1.00 97.75 98 LEU A C 1
ATOM 758 O O . LEU A 1 98 ? 10.090 -0.031 -9.694 1.00 97.75 98 LEU A O 1
ATOM 762 N N . HIS A 1 99 ? 9.487 -1.879 -8.553 1.00 98.12 99 HIS A N 1
ATOM 763 C CA . HIS A 1 99 ? 10.459 -1.689 -7.469 1.00 98.12 99 HIS A CA 1
ATOM 764 C C . HIS A 1 99 ? 11.892 -1.819 -7.985 1.00 98.12 99 HIS A C 1
ATOM 766 O O . HIS A 1 99 ? 12.690 -0.921 -7.749 1.00 98.12 99 HIS A O 1
ATOM 772 N N . VAL A 1 100 ? 12.177 -2.831 -8.814 1.00 97.44 100 VAL A N 1
ATOM 773 C CA . VAL A 1 100 ? 13.485 -2.960 -9.483 1.00 97.44 100 VAL A CA 1
ATOM 774 C C . VAL A 1 100 ? 13.806 -1.711 -10.316 1.00 97.44 100 VAL A C 1
ATOM 776 O O . VAL A 1 100 ? 14.903 -1.169 -10.208 1.00 97.44 100 VAL A O 1
ATOM 779 N N . VAL A 1 101 ? 12.859 -1.210 -11.122 1.00 97.44 101 VAL A N 1
ATOM 780 C CA . VAL A 1 101 ? 13.066 0.028 -11.898 1.00 97.44 101 VAL A CA 1
ATOM 781 C C . VAL A 1 101 ? 13.358 1.213 -10.976 1.00 97.44 101 VAL A C 1
ATOM 783 O O . VAL A 1 101 ? 14.254 2.003 -11.262 1.00 97.44 101 VAL A O 1
ATOM 786 N N . LEU A 1 102 ? 12.618 1.353 -9.875 1.00 96.56 102 LEU A N 1
ATOM 787 C CA . LEU A 1 102 ? 12.824 2.430 -8.910 1.00 96.56 102 LEU A CA 1
ATOM 788 C C . LEU A 1 102 ? 14.200 2.373 -8.249 1.00 96.56 102 LEU A C 1
ATOM 790 O O . LEU A 1 102 ? 14.822 3.424 -8.096 1.00 96.56 102 LEU A O 1
ATOM 794 N N . ASP A 1 103 ? 14.682 1.189 -7.884 1.00 95.62 103 ASP A N 1
ATOM 795 C CA . ASP A 1 103 ? 15.996 1.033 -7.261 1.00 95.62 103 ASP A CA 1
ATOM 796 C C . ASP A 1 103 ? 17.118 1.349 -8.252 1.00 95.62 103 ASP A C 1
ATOM 798 O O . ASP A 1 103 ? 18.002 2.147 -7.936 1.00 95.62 103 ASP A O 1
ATOM 802 N N . LEU A 1 104 ? 17.011 0.889 -9.503 1.00 95.62 104 LEU A N 1
ATOM 803 C CA . LEU A 1 104 ? 17.943 1.281 -10.566 1.00 95.62 104 LEU A CA 1
ATOM 804 C C . LEU A 1 104 ? 17.954 2.802 -10.788 1.00 95.62 104 LEU A C 1
ATOM 806 O O . LEU A 1 104 ? 19.019 3.416 -10.829 1.00 95.62 104 LEU A O 1
ATOM 810 N N . ILE A 1 105 ? 16.783 3.444 -10.841 1.00 96.19 105 ILE A N 1
ATOM 811 C CA . ILE A 1 105 ? 16.667 4.906 -10.969 1.00 96.19 105 ILE A CA 1
ATOM 812 C C . ILE A 1 105 ? 17.323 5.636 -9.788 1.00 96.19 105 ILE A C 1
ATOM 814 O O . ILE A 1 105 ? 17.910 6.698 -9.976 1.00 96.19 105 ILE A O 1
ATOM 818 N N . ARG A 1 106 ? 17.231 5.100 -8.565 1.00 93.12 106 ARG A N 1
ATOM 819 C CA . ARG A 1 106 ? 17.849 5.709 -7.374 1.00 93.12 106 ARG A CA 1
ATOM 820 C C . ARG A 1 106 ? 19.370 5.657 -7.405 1.00 93.12 106 ARG A C 1
ATOM 822 O O . ARG A 1 106 ? 20.002 6.528 -6.811 1.00 93.12 106 ARG A O 1
ATOM 829 N N . THR A 1 107 ? 19.943 4.653 -8.064 1.00 91.50 107 THR A N 1
ATOM 830 C CA . THR A 1 107 ? 21.398 4.551 -8.241 1.00 91.50 107 THR A CA 1
ATOM 831 C C . THR A 1 107 ? 21.940 5.499 -9.316 1.00 91.50 107 THR A C 1
ATOM 833 O O . THR A 1 107 ? 23.131 5.808 -9.304 1.00 91.50 107 THR A O 1
ATOM 836 N N . ASP A 1 108 ? 21.081 6.027 -10.196 1.00 91.94 108 ASP A N 1
ATOM 837 C CA . ASP A 1 108 ? 21.471 7.017 -11.200 1.00 91.94 108 ASP A CA 1
ATOM 838 C C . ASP A 1 108 ? 21.646 8.407 -10.567 1.00 91.94 108 ASP A C 1
ATOM 840 O O . ASP A 1 108 ? 20.687 9.111 -10.238 1.00 91.94 108 ASP A O 1
ATOM 844 N N . ALA A 1 109 ? 22.905 8.833 -10.437 1.00 90.38 109 ALA A N 1
ATOM 845 C CA . ALA A 1 109 ? 23.276 10.125 -9.864 1.00 90.38 109 ALA A CA 1
ATOM 846 C C . ALA A 1 109 ? 22.725 11.337 -10.643 1.00 90.38 109 ALA A C 1
ATOM 848 O O . ALA A 1 109 ? 22.698 12.444 -10.100 1.00 90.38 109 ALA A O 1
ATOM 849 N N . ASN A 1 110 ? 22.287 11.151 -11.893 1.00 93.06 110 ASN A N 1
ATOM 850 C CA . ASN A 1 110 ? 21.692 12.215 -12.699 1.00 93.06 110 ASN A CA 1
ATOM 851 C C . ASN A 1 110 ? 20.214 12.461 -12.359 1.00 93.06 110 ASN A C 1
ATOM 853 O O . ASN A 1 110 ? 19.674 13.492 -12.752 1.00 93.06 110 ASN A O 1
ATOM 857 N N . ILE A 1 111 ? 19.559 11.549 -11.631 1.00 93.00 111 ILE A N 1
ATOM 858 C CA . ILE A 1 111 ? 18.134 11.634 -11.299 1.00 93.00 111 ILE A CA 1
ATOM 859 C C . ILE A 1 111 ? 17.968 12.033 -9.829 1.00 93.00 111 ILE A C 1
ATOM 861 O O . ILE A 1 111 ? 17.990 11.218 -8.901 1.00 93.00 111 ILE A O 1
ATOM 865 N N . VAL A 1 112 ? 17.758 13.329 -9.598 1.00 92.31 112 VAL A N 1
ATOM 866 C CA . VAL A 1 112 ? 17.767 13.899 -8.242 1.00 92.31 112 VAL A CA 1
ATOM 867 C C . VAL A 1 112 ? 16.353 14.172 -7.737 1.00 92.31 112 VAL A C 1
ATOM 869 O O . VAL A 1 112 ? 16.062 14.002 -6.546 1.00 92.31 112 VAL A O 1
ATOM 872 N N . THR A 1 113 ? 15.453 14.588 -8.623 1.00 95.75 113 THR A N 1
ATOM 873 C CA . THR A 1 113 ? 14.122 15.074 -8.254 1.00 95.75 113 THR A CA 1
ATOM 874 C C . THR A 1 113 ? 13.050 13.992 -8.364 1.00 95.75 113 THR A C 1
ATOM 876 O O . THR A 1 113 ? 13.153 13.051 -9.146 1.00 95.75 113 THR A O 1
ATOM 879 N N . GLY A 1 114 ? 11.966 14.141 -7.594 1.00 95.62 114 GLY A N 1
ATOM 880 C CA . GLY A 1 114 ? 10.820 13.230 -7.690 1.00 95.62 114 GLY A CA 1
ATOM 881 C C . GLY A 1 114 ? 10.117 13.273 -9.049 1.00 95.62 114 GLY A C 1
ATOM 882 O O . GLY A 1 114 ? 9.568 12.260 -9.466 1.00 95.62 114 GLY A O 1
ATOM 883 N N . VAL A 1 115 ? 10.180 14.409 -9.756 1.00 96.69 115 VAL A N 1
ATOM 884 C CA . VAL A 1 115 ? 9.638 14.558 -11.116 1.00 96.69 115 VAL A CA 1
ATOM 885 C C . VAL A 1 115 ? 10.433 13.700 -12.094 1.00 96.69 115 VAL A C 1
ATOM 887 O O . VAL A 1 115 ? 9.842 12.876 -12.783 1.00 96.69 115 VAL A O 1
ATOM 890 N N . GLU A 1 116 ? 11.763 13.824 -12.099 1.00 97.19 116 GLU A N 1
ATOM 891 C CA . GLU A 1 116 ? 12.636 13.024 -12.970 1.00 97.19 116 GLU A CA 1
ATOM 892 C C . GLU A 1 116 ? 12.480 11.523 -12.688 1.00 97.19 116 GLU A C 1
ATOM 894 O O . GLU A 1 116 ? 12.402 10.730 -13.625 1.00 97.19 116 GLU A O 1
ATOM 899 N N . ARG A 1 117 ? 12.347 11.125 -11.411 1.00 97.19 117 ARG A N 1
ATOM 900 C CA . ARG A 1 117 ? 12.082 9.723 -11.039 1.00 97.19 117 ARG A CA 1
ATOM 901 C C . ARG A 1 117 ? 10.759 9.218 -11.599 1.00 97.19 117 ARG A C 1
ATOM 903 O O . ARG A 1 117 ? 10.736 8.158 -12.219 1.00 97.19 117 ARG A O 1
ATOM 910 N N . THR A 1 118 ? 9.671 9.965 -11.402 1.00 97.81 118 THR A N 1
ATOM 911 C CA . THR A 1 118 ? 8.352 9.602 -11.941 1.00 97.81 118 THR A CA 1
ATOM 912 C C . THR A 1 118 ? 8.388 9.512 -13.462 1.00 97.81 118 THR A C 1
ATOM 914 O O . THR A 1 118 ? 7.851 8.566 -14.040 1.00 97.81 118 THR A O 1
ATOM 917 N N . GLU A 1 119 ? 9.026 10.483 -14.120 1.00 96.94 119 GLU A N 1
ATOM 918 C CA . GLU A 1 119 ? 9.136 10.501 -15.573 1.00 96.94 119 GLU A CA 1
ATOM 919 C C . GLU A 1 119 ? 9.933 9.317 -16.099 1.00 96.94 119 GLU A C 1
ATOM 921 O O . GLU A 1 119 ? 9.467 8.646 -17.021 1.00 96.94 119 GLU A O 1
ATOM 926 N N . ARG A 1 120 ? 11.084 9.013 -15.491 1.00 97.06 120 ARG A N 1
ATOM 927 C CA . ARG A 1 120 ? 11.913 7.878 -15.891 1.00 97.06 120 ARG A CA 1
ATOM 928 C C . ARG A 1 120 ? 11.195 6.549 -15.667 1.00 97.06 120 ARG A C 1
ATOM 930 O O . ARG A 1 120 ? 11.181 5.734 -16.588 1.00 97.06 120 ARG A O 1
ATOM 937 N N . LEU A 1 121 ? 10.560 6.362 -14.505 1.00 97.50 121 LEU A N 1
ATOM 938 C CA . LEU A 1 121 ? 9.809 5.151 -14.160 1.00 97.50 121 LEU A CA 1
ATOM 939 C C . LEU A 1 121 ? 8.701 4.880 -15.179 1.00 97.50 121 LEU A C 1
ATOM 941 O O . LEU A 1 121 ? 8.659 3.817 -15.795 1.00 97.50 121 LEU A O 1
ATOM 945 N N . PHE A 1 122 ? 7.787 5.834 -15.363 1.00 97.56 122 PHE A N 1
ATOM 946 C CA . PHE A 1 122 ? 6.614 5.582 -16.193 1.00 97.56 122 PHE A CA 1
ATOM 947 C C . PHE A 1 122 ? 6.915 5.654 -17.690 1.00 97.56 122 PHE A C 1
ATOM 949 O O . PHE A 1 122 ? 6.252 4.959 -18.455 1.00 97.56 122 PHE A O 1
ATOM 956 N N . THR A 1 123 ? 7.940 6.392 -18.126 1.00 96.75 123 THR A N 1
ATOM 957 C CA . THR A 1 123 ? 8.395 6.323 -19.526 1.00 96.75 123 THR A CA 1
ATOM 958 C C . THR A 1 123 ? 9.020 4.963 -19.837 1.00 96.75 123 THR A C 1
ATOM 960 O O . THR A 1 123 ? 8.750 4.422 -20.903 1.00 96.75 123 THR A O 1
ATOM 963 N N . ALA A 1 124 ? 9.781 4.363 -18.914 1.00 95.38 124 ALA A N 1
ATOM 964 C CA . ALA A 1 124 ? 10.349 3.027 -19.125 1.00 95.38 124 ALA A CA 1
ATOM 965 C C . ALA A 1 124 ? 9.265 1.946 -19.301 1.00 95.38 124 ALA A C 1
ATOM 967 O O . ALA A 1 124 ? 9.441 1.003 -20.065 1.00 95.38 124 ALA A O 1
ATOM 968 N N . VAL A 1 125 ? 8.129 2.089 -18.610 1.00 94.69 125 VAL A N 1
ATOM 969 C CA . VAL A 1 125 ? 7.047 1.087 -18.608 1.00 94.69 125 VAL A CA 1
ATOM 970 C C . VAL A 1 125 ? 5.999 1.335 -19.697 1.00 94.69 125 VAL A C 1
ATOM 972 O O . VAL A 1 125 ? 5.523 0.394 -20.325 1.00 94.69 125 VAL A O 1
ATOM 975 N N . PHE A 1 126 ? 5.612 2.593 -19.917 1.00 94.50 126 PHE A N 1
ATOM 976 C CA . PHE A 1 126 ? 4.489 2.966 -20.789 1.00 94.50 126 PHE A CA 1
ATOM 977 C C . PHE A 1 126 ? 4.921 3.733 -22.045 1.00 94.50 126 PHE A C 1
ATOM 979 O O . PHE A 1 126 ? 4.094 4.010 -22.915 1.00 94.50 126 PHE A O 1
ATOM 986 N N . GLY A 1 127 ? 6.201 4.093 -22.157 1.00 92.00 127 GLY A N 1
ATOM 987 C CA . GLY A 1 127 ? 6.754 4.784 -23.316 1.00 92.00 127 GLY A CA 1
ATOM 988 C C . GLY A 1 127 ? 5.977 6.048 -23.683 1.00 92.00 127 GLY A C 1
ATOM 989 O O . GLY A 1 127 ? 5.684 6.903 -22.841 1.00 92.00 127 GLY A O 1
ATOM 990 N N . ALA A 1 128 ? 5.627 6.147 -24.967 1.00 84.75 128 ALA A N 1
ATOM 991 C CA . ALA A 1 128 ? 4.982 7.319 -25.550 1.00 84.75 128 ALA A CA 1
ATOM 992 C C . ALA A 1 128 ? 3.627 7.666 -24.908 1.00 84.75 128 ALA A C 1
ATOM 994 O O . ALA A 1 128 ? 3.301 8.851 -24.808 1.00 84.75 128 ALA A O 1
ATOM 995 N N . ASP A 1 129 ? 2.868 6.673 -24.430 1.00 84.44 129 ASP A N 1
ATOM 996 C CA . ASP A 1 129 ? 1.569 6.908 -23.786 1.00 84.44 129 ASP A CA 1
ATOM 997 C C . ASP A 1 129 ? 1.728 7.773 -22.529 1.00 84.44 129 ASP A C 1
ATOM 999 O O . ASP A 1 129 ? 0.941 8.696 -22.287 1.00 84.44 129 ASP A O 1
ATOM 1003 N N . PHE A 1 130 ? 2.796 7.543 -21.760 1.00 94.44 130 PHE A N 1
ATOM 1004 C CA . PHE A 1 130 ? 3.104 8.377 -20.608 1.00 94.44 130 PHE A CA 1
ATOM 1005 C C . PHE A 1 130 ? 3.722 9.718 -21.013 1.00 94.44 130 PHE A C 1
ATOM 1007 O O . PHE A 1 130 ? 3.323 10.752 -20.480 1.00 94.44 130 PHE A O 1
ATOM 1014 N N . THR A 1 131 ? 4.651 9.747 -21.971 1.00 91.38 131 THR A N 1
ATOM 1015 C CA . THR A 1 131 ? 5.304 11.002 -22.387 1.00 91.38 131 THR A CA 1
ATOM 1016 C C . THR A 1 131 ? 4.305 12.030 -22.927 1.00 91.38 131 THR A C 1
ATOM 1018 O O . THR A 1 131 ? 4.430 13.216 -22.628 1.00 91.38 131 THR A O 1
ATOM 1021 N N . VAL A 1 132 ? 3.301 11.588 -23.692 1.00 90.06 132 VAL A N 1
ATOM 1022 C CA . VAL A 1 132 ? 2.324 12.480 -24.337 1.00 90.06 132 VAL A CA 1
ATOM 1023 C C . VAL A 1 132 ? 1.140 12.797 -23.424 1.00 90.06 132 VAL A C 1
ATOM 1025 O O . VAL A 1 132 ? 0.726 13.951 -23.345 1.00 90.06 132 VAL A O 1
ATOM 1028 N N . ALA A 1 133 ? 0.578 11.792 -22.746 1.00 91.50 133 ALA A N 1
ATOM 1029 C CA . ALA A 1 133 ? -0.685 11.939 -22.019 1.00 91.50 133 ALA A CA 1
ATOM 1030 C C . ALA A 1 133 ? -0.544 11.879 -20.491 1.00 91.50 133 ALA A C 1
ATOM 1032 O O . ALA A 1 133 ? -1.554 11.979 -19.795 1.00 91.50 133 ALA A O 1
ATOM 1033 N N . LYS A 1 134 ? 0.675 11.675 -19.964 1.00 96.38 134 LYS A N 1
ATOM 1034 C CA . LYS A 1 134 ? 0.946 11.421 -18.534 1.00 96.38 134 LYS A CA 1
ATOM 1035 C C . LYS A 1 134 ? 0.039 10.329 -17.958 1.00 96.38 134 LYS A C 1
ATOM 1037 O O . LYS A 1 134 ? -0.375 10.388 -16.802 1.00 96.38 134 LYS A O 1
ATOM 1042 N N . LYS A 1 135 ? -0.292 9.331 -18.783 1.00 96.56 135 LYS A N 1
ATOM 1043 C CA . LYS A 1 135 ? -1.280 8.301 -18.466 1.00 96.56 135 LYS A CA 1
ATOM 1044 C C . LYS A 1 135 ? -0.612 6.970 -18.138 1.00 96.56 135 LYS A C 1
ATOM 1046 O O . LYS A 1 135 ? 0.244 6.499 -18.877 1.00 96.56 135 LYS A O 1
ATOM 1051 N N . VAL A 1 136 ? -1.058 6.358 -17.048 1.00 97.19 136 VAL A N 1
ATOM 1052 C CA . VAL A 1 136 ? -0.646 5.042 -16.555 1.00 97.19 136 VAL A CA 1
ATOM 1053 C C . VAL A 1 136 ? -1.878 4.147 -16.546 1.00 97.19 136 VAL A C 1
ATOM 1055 O O . VAL A 1 136 ? -2.897 4.513 -15.959 1.00 97.19 136 VAL A O 1
ATOM 1058 N N . THR A 1 137 ? -1.826 2.995 -17.221 1.00 96.38 137 THR A N 1
ATOM 1059 C CA . THR A 1 137 ? -3.013 2.141 -17.391 1.00 96.38 137 THR A CA 1
ATOM 1060 C C . THR A 1 137 ? -2.802 0.716 -16.912 1.00 96.38 137 THR A C 1
ATOM 1062 O O . THR A 1 137 ? -1.749 0.129 -17.145 1.00 96.38 137 THR A O 1
ATOM 1065 N N . GLY A 1 138 ? -3.815 0.152 -16.246 1.00 95.75 138 GLY A N 1
ATOM 1066 C CA . GLY A 1 138 ? -3.862 -1.276 -15.916 1.00 95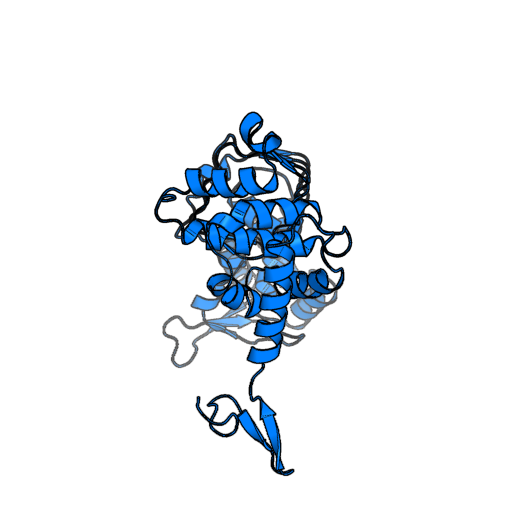.75 138 GLY A CA 1
ATOM 1067 C C . GLY A 1 138 ? -2.756 -1.774 -14.981 1.00 95.75 138 GLY A C 1
ATOM 1068 O O . GLY A 1 138 ? -2.474 -2.971 -14.977 1.00 95.75 138 GLY A O 1
ATOM 1069 N N . LEU A 1 139 ? -2.117 -0.876 -14.228 1.00 96.69 139 LEU A N 1
ATOM 1070 C CA . LEU A 1 139 ? -0.965 -1.192 -13.389 1.00 96.69 139 LEU A CA 1
ATOM 1071 C C . LEU A 1 139 ? -1.400 -1.791 -12.051 1.00 96.69 139 LEU A C 1
ATOM 1073 O O . LEU A 1 139 ? -2.321 -1.274 -11.418 1.00 96.69 139 LEU A O 1
ATOM 1077 N N . TYR A 1 140 ? -0.716 -2.839 -11.600 1.00 98.06 140 TYR A N 1
ATOM 1078 C CA . TYR A 1 140 ? -0.829 -3.357 -10.239 1.00 98.06 140 TYR A CA 1
ATOM 1079 C C . TYR A 1 140 ? 0.331 -2.845 -9.378 1.00 98.06 140 TYR A C 1
ATOM 1081 O O . TYR A 1 140 ? 1.493 -3.062 -9.716 1.00 98.06 140 TYR A O 1
ATOM 1089 N N . LEU A 1 141 ? 0.018 -2.201 -8.253 1.00 98.00 141 LEU A N 1
ATOM 1090 C CA . LEU A 1 141 ? 0.989 -1.658 -7.306 1.00 98.00 141 LEU A CA 1
ATOM 1091 C C . LEU A 1 141 ? 0.752 -2.240 -5.914 1.00 98.00 141 LEU A C 1
ATOM 1093 O O . LEU A 1 141 ? -0.378 -2.234 -5.426 1.00 98.00 141 LEU A O 1
ATOM 1097 N N . THR A 1 142 ? 1.824 -2.685 -5.262 1.00 98.00 142 THR A N 1
ATOM 1098 C CA . THR A 1 142 ? 1.811 -3.103 -3.859 1.00 98.00 142 THR A CA 1
ATOM 1099 C C . THR A 1 142 ? 3.129 -2.793 -3.157 1.00 98.00 142 THR A C 1
ATOM 1101 O O . THR A 1 142 ? 4.194 -2.764 -3.779 1.00 98.00 142 THR A O 1
ATOM 1104 N N . GLY A 1 143 ? 3.069 -2.532 -1.852 1.00 96.81 143 GLY A N 1
ATOM 1105 C CA . GLY A 1 143 ? 4.238 -2.190 -1.051 1.00 96.81 143 GLY A CA 1
ATOM 1106 C C . GLY A 1 143 ? 4.577 -0.693 -1.037 1.00 96.81 143 GLY A C 1
ATOM 1107 O O . GLY A 1 143 ? 3.723 0.158 -1.308 1.00 96.81 143 GLY A O 1
ATOM 1108 N N . PRO A 1 144 ? 5.808 -0.337 -0.630 1.00 96.06 144 PRO A N 1
ATOM 1109 C CA . PRO A 1 144 ? 6.194 1.045 -0.403 1.00 96.06 144 PRO A CA 1
ATOM 1110 C C . PRO A 1 144 ? 6.698 1.723 -1.681 1.00 96.06 144 PRO A C 1
ATOM 1112 O O . PRO A 1 144 ? 7.665 1.277 -2.283 1.00 96.06 144 PRO A O 1
ATOM 1115 N N . PHE A 1 145 ? 6.119 2.865 -2.032 1.00 96.25 145 PHE A N 1
ATOM 1116 C CA . PHE A 1 145 ? 6.619 3.747 -3.084 1.00 96.25 145 PHE A CA 1
ATOM 1117 C C . PHE A 1 145 ? 7.104 5.044 -2.445 1.00 96.25 145 PHE A C 1
ATOM 1119 O O . PHE A 1 145 ? 6.406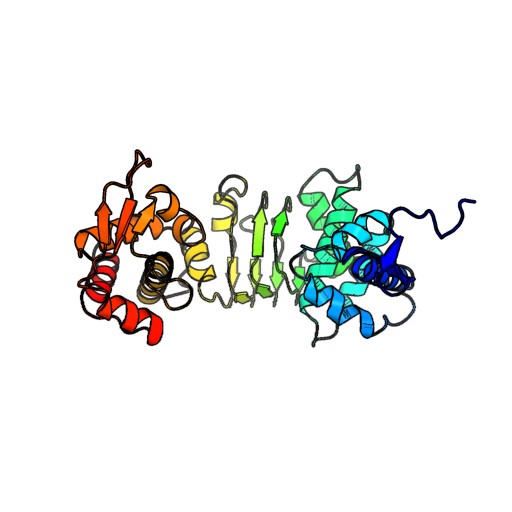 5.631 -1.615 1.00 96.25 145 PHE A O 1
ATOM 1126 N N . ASP A 1 146 ? 8.318 5.470 -2.796 1.00 94.69 146 ASP A N 1
ATOM 1127 C CA . ASP A 1 146 ? 8.979 6.598 -2.141 1.00 94.69 146 ASP A CA 1
ATOM 1128 C C . ASP A 1 146 ? 9.570 7.597 -3.136 1.00 94.69 146 ASP A C 1
ATOM 1130 O O . ASP A 1 146 ? 10.116 7.211 -4.171 1.00 94.69 146 ASP A O 1
ATOM 1134 N N . ALA A 1 147 ? 9.491 8.877 -2.769 1.00 94.31 147 ALA A N 1
ATOM 1135 C CA . ALA A 1 147 ? 10.124 10.010 -3.440 1.00 94.31 147 ALA A CA 1
ATOM 1136 C C . ALA A 1 147 ? 9.696 10.230 -4.905 1.00 94.31 147 ALA A C 1
ATOM 1138 O O . ALA A 1 147 ? 10.507 10.666 -5.728 1.00 94.31 147 ALA A O 1
ATOM 1139 N N . LEU A 1 148 ? 8.420 9.968 -5.210 1.00 96.62 148 LEU A N 1
ATOM 1140 C CA . LEU A 1 148 ? 7.804 10.213 -6.521 1.00 96.62 148 LEU A CA 1
ATOM 1141 C C . LEU A 1 148 ? 6.952 11.482 -6.533 1.00 96.62 148 LEU A C 1
ATOM 1143 O O . LEU A 1 148 ? 6.168 11.729 -5.615 1.00 96.62 148 LEU A O 1
ATOM 1147 N N . ASP A 1 149 ? 7.060 12.266 -7.602 1.00 96.81 149 ASP A N 1
ATOM 1148 C CA . ASP A 1 149 ? 6.127 13.358 -7.879 1.00 96.81 149 ASP A CA 1
ATOM 1149 C C . ASP A 1 149 ? 5.077 12.891 -8.890 1.00 96.81 149 ASP A C 1
ATOM 1151 O O . ASP A 1 149 ? 5.374 12.744 -10.072 1.00 96.81 149 ASP A O 1
ATOM 1155 N N . LEU A 1 150 ? 3.868 12.597 -8.417 1.00 97.19 150 LEU A N 1
ATOM 1156 C CA . LEU A 1 150 ? 2.750 12.098 -9.219 1.00 97.19 150 LEU A CA 1
ATOM 1157 C C . LEU A 1 150 ? 1.839 13.230 -9.721 1.00 97.19 150 LEU A C 1
ATOM 1159 O O . LEU A 1 150 ? 0.729 12.963 -10.195 1.00 97.19 150 LEU A O 1
ATOM 1163 N N . SER A 1 151 ? 2.273 14.488 -9.605 1.00 96.44 151 SER A N 1
ATOM 1164 C CA . SER A 1 151 ? 1.520 15.655 -10.075 1.00 96.44 151 SER A CA 1
ATOM 1165 C C . SER A 1 151 ? 1.206 15.534 -11.570 1.00 96.44 151 SER A C 1
ATOM 1167 O O . SER A 1 151 ? 2.082 15.241 -12.384 1.00 96.44 151 SER A O 1
ATOM 1169 N N . GLY A 1 152 ? -0.061 15.728 -11.939 1.00 96.38 152 GLY A N 1
ATOM 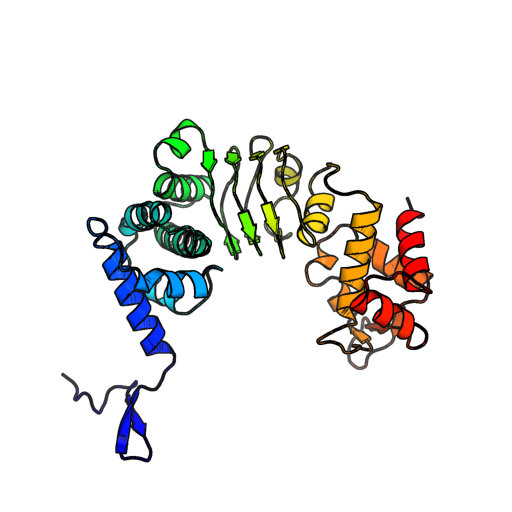1170 C CA . GLY A 1 152 ? -0.526 15.613 -13.326 1.00 96.38 152 GLY A CA 1
ATOM 1171 C C . GLY A 1 152 ? -0.596 14.199 -13.915 1.00 96.38 152 GLY A C 1
ATOM 1172 O O . GLY A 1 152 ? -0.938 14.067 -15.089 1.00 96.38 152 GLY A O 1
ATOM 1173 N N . VAL A 1 153 ? -0.297 13.146 -13.146 1.00 98.06 153 VAL A N 1
ATOM 1174 C CA . VAL A 1 153 ? -0.391 11.757 -13.626 1.00 98.06 153 VAL A CA 1
ATOM 1175 C C . VAL A 1 153 ? -1.839 11.264 -13.596 1.00 98.06 153 VAL A C 1
ATOM 1177 O O . VAL A 1 153 ? -2.552 11.444 -12.608 1.00 98.06 153 VAL A O 1
ATOM 1180 N N . ILE A 1 154 ? -2.268 10.601 -14.670 1.00 98.12 154 ILE A N 1
ATOM 1181 C CA . ILE A 1 154 ? -3.593 9.986 -14.798 1.00 98.12 154 ILE A CA 1
ATOM 1182 C C . ILE A 1 154 ? -3.454 8.469 -14.687 1.00 98.12 154 ILE A C 1
ATOM 1184 O O . ILE A 1 154 ? -2.995 7.808 -15.618 1.00 98.12 154 ILE A O 1
ATOM 1188 N N . PHE A 1 155 ? -3.901 7.902 -13.574 1.00 98.31 155 PHE A N 1
ATOM 1189 C CA . PHE A 1 155 ? -4.006 6.460 -13.377 1.00 98.31 155 PHE A CA 1
ATOM 1190 C C . PHE A 1 155 ? -5.374 5.976 -13.857 1.00 98.31 155 PHE A C 1
ATOM 1192 O O . PHE A 1 155 ? -6.398 6.499 -13.427 1.00 98.31 155 PHE A O 1
ATOM 1199 N N . SER A 1 156 ? -5.413 4.983 -14.746 1.00 97.94 156 SER A N 1
ATOM 1200 C CA . SER A 1 156 ? -6.657 4.477 -15.339 1.00 97.94 156 SER A CA 1
ATOM 1201 C C . SER A 1 156 ? -6.721 2.952 -15.266 1.00 97.94 156 SER A C 1
ATOM 1203 O O . SER A 1 156 ? -5.903 2.257 -15.870 1.00 97.94 156 SER A O 1
ATOM 1205 N N . GLY A 1 157 ? -7.693 2.406 -14.535 1.00 97.69 157 GLY A N 1
ATOM 1206 C CA . GLY A 1 157 ? -7.828 0.955 -14.365 1.00 97.69 157 GLY A CA 1
ATOM 1207 C C . GLY A 1 157 ? -6.710 0.315 -13.535 1.00 97.69 157 GLY A C 1
ATOM 1208 O O . GLY A 1 157 ? -6.439 -0.872 -13.706 1.00 97.69 157 GLY A O 1
ATOM 1209 N N . CYS A 1 158 ? -6.020 1.091 -12.697 1.00 98.25 158 CYS A N 1
ATOM 1210 C CA . CYS A 1 158 ? -4.929 0.601 -11.856 1.00 98.25 158 CYS A CA 1
ATOM 1211 C C . CYS A 1 158 ? -5.455 -0.002 -10.548 1.00 98.25 158 CYS A C 1
ATOM 1213 O O . CYS A 1 158 ? -6.529 0.358 -10.067 1.00 98.25 158 CYS A O 1
ATOM 1215 N N . ARG A 1 159 ? -4.680 -0.902 -9.948 1.00 98.19 159 ARG A N 1
ATOM 1216 C CA . ARG A 1 159 ? -4.969 -1.511 -8.650 1.00 98.19 159 ARG A CA 1
ATOM 1217 C C . ARG A 1 159 ? -3.855 -1.180 -7.666 1.00 98.19 159 ARG A C 1
ATOM 1219 O O . ARG A 1 159 ? -2.702 -1.504 -7.919 1.00 98.19 159 ARG A O 1
ATOM 1226 N N . PHE A 1 160 ? -4.226 -0.563 -6.554 1.00 98.25 160 PHE A N 1
ATOM 1227 C CA . PHE A 1 160 ? -3.365 -0.232 -5.429 1.00 98.25 160 PHE A CA 1
ATOM 1228 C C . PHE A 1 160 ? -3.726 -1.169 -4.279 1.00 98.25 160 PHE A C 1
ATOM 1230 O O . PHE A 1 160 ? -4.803 -1.042 -3.699 1.00 98.25 160 PHE A O 1
ATOM 1237 N N . GLU A 1 161 ? -2.857 -2.130 -3.982 1.00 97.44 161 GLU A N 1
ATOM 1238 C CA . GLU A 1 161 ? -3.074 -3.138 -2.944 1.00 97.44 161 GLU A CA 1
ATOM 1239 C C . GLU A 1 161 ? -1.971 -3.068 -1.891 1.00 97.44 161 GLU A C 1
ATOM 1241 O O . GLU A 1 161 ? -0.803 -3.239 -2.222 1.00 97.44 161 GLU A O 1
ATOM 1246 N N . ASP A 1 162 ? -2.314 -2.801 -0.631 1.00 96.50 162 ASP A N 1
ATOM 1247 C CA . ASP A 1 162 ? -1.333 -2.671 0.460 1.00 96.50 162 ASP A CA 1
ATOM 1248 C C . ASP A 1 162 ? -0.199 -1.663 0.140 1.00 96.50 162 ASP A C 1
ATOM 1250 O O . ASP A 1 162 ? 0.997 -1.943 0.285 1.00 96.50 162 ASP A O 1
ATOM 1254 N N . VAL A 1 163 ? -0.572 -0.488 -0.385 1.00 96.62 163 VAL A N 1
ATOM 1255 C CA . VAL A 1 163 ? 0.362 0.550 -0.849 1.00 96.62 163 VAL A CA 1
ATOM 1256 C C . VAL A 1 163 ? 0.681 1.553 0.255 1.00 96.62 163 VAL A C 1
ATOM 1258 O O . VAL A 1 163 ? -0.205 2.166 0.847 1.00 96.62 163 VAL A O 1
ATOM 1261 N N . THR A 1 164 ? 1.972 1.808 0.464 1.00 94.75 164 THR A N 1
ATOM 1262 C CA . THR A 1 164 ? 2.457 2.898 1.322 1.00 94.75 164 THR A CA 1
ATOM 1263 C C . THR A 1 164 ? 3.168 3.952 0.486 1.00 94.75 164 THR A C 1
ATOM 1265 O O . THR A 1 164 ? 4.173 3.654 -0.149 1.00 94.75 164 THR A O 1
ATOM 1268 N N . LEU A 1 165 ? 2.702 5.197 0.527 1.00 94.88 165 LEU A N 1
ATOM 1269 C CA . LEU A 1 165 ? 3.331 6.325 -0.157 1.00 94.88 165 LEU A CA 1
ATOM 1270 C C . LEU A 1 165 ? 4.172 7.154 0.818 1.00 94.88 165 LEU A C 1
ATOM 1272 O O . LEU A 1 165 ? 3.673 7.614 1.853 1.00 94.88 165 LEU A O 1
ATOM 1276 N N . ARG A 1 166 ? 5.445 7.368 0.473 1.00 93.12 166 ARG A N 1
ATOM 1277 C CA . ARG A 1 166 ? 6.434 8.098 1.281 1.00 93.12 166 ARG A CA 1
ATOM 1278 C C . ARG A 1 166 ? 7.070 9.206 0.455 1.00 93.12 166 ARG A C 1
ATOM 1280 O O . ARG A 1 166 ? 7.392 9.003 -0.707 1.00 93.12 166 ARG A O 1
ATOM 1287 N N . ASN A 1 167 ? 7.204 10.407 1.016 1.00 92.00 167 ASN A N 1
ATOM 1288 C CA . ASN A 1 167 ? 7.743 11.574 0.296 1.00 92.00 167 ASN A CA 1
ATOM 1289 C C . ASN A 1 167 ? 7.101 11.809 -1.093 1.00 92.00 167 ASN A C 1
ATOM 1291 O O . ASN A 1 167 ? 7.716 12.424 -1.966 1.00 92.00 167 ASN A O 1
ATOM 1295 N N . CYS A 1 168 ? 5.883 11.306 -1.313 1.00 95.25 168 CYS A N 1
ATOM 1296 C CA . CYS A 1 168 ? 5.207 11.380 -2.595 1.00 95.25 168 CYS A CA 1
ATOM 1297 C C . CYS A 1 168 ? 4.360 12.645 -2.668 1.00 95.25 168 CYS A C 1
ATOM 1299 O O . CYS A 1 168 ? 3.710 13.048 -1.694 1.00 95.25 168 CYS A O 1
ATOM 1301 N N . ARG A 1 169 ? 4.337 13.256 -3.849 1.00 94.94 169 ARG A N 1
ATOM 1302 C CA . ARG A 1 169 ? 3.537 14.449 -4.135 1.00 94.94 169 ARG A CA 1
ATOM 1303 C C . ARG A 1 169 ? 2.471 14.132 -5.167 1.00 94.94 169 ARG A C 1
ATOM 1305 O O . ARG A 1 169 ? 2.663 13.267 -6.012 1.00 94.94 169 ARG A O 1
ATOM 1312 N N . ALA A 1 170 ? 1.364 14.843 -5.071 1.00 95.38 170 ALA A N 1
ATOM 1313 C CA . ALA A 1 170 ? 0.295 14.865 -6.050 1.00 95.38 170 ALA A CA 1
ATOM 1314 C C . ALA A 1 170 ? -0.268 16.286 -6.089 1.00 95.38 170 ALA A C 1
ATOM 1316 O O . ALA A 1 170 ? 0.005 17.094 -5.193 1.00 95.38 170 ALA A O 1
ATOM 1317 N N . ASP A 1 171 ? -1.051 16.589 -7.112 1.00 94.75 171 ASP A N 1
ATOM 1318 C CA . ASP A 1 171 ? -1.719 17.873 -7.249 1.00 94.75 171 ASP A CA 1
ATOM 1319 C C . ASP A 1 171 ? -3.147 17.695 -7.775 1.00 94.75 171 ASP A C 1
ATOM 1321 O O . ASP A 1 171 ? -3.627 16.587 -8.012 1.00 94.75 171 ASP A O 1
ATOM 1325 N N . ARG A 1 172 ? -3.827 18.818 -8.014 1.00 95.31 172 ARG A N 1
ATOM 1326 C CA . ARG A 1 172 ? -5.180 18.833 -8.588 1.00 95.31 172 ARG A CA 1
ATOM 1327 C C . ARG A 1 172 ? -5.300 18.196 -9.976 1.00 95.31 172 ARG A C 1
ATOM 1329 O O . ARG A 1 172 ? -6.409 17.956 -10.444 1.00 95.31 172 ARG A O 1
ATOM 1336 N N . ASN A 1 173 ? -4.182 18.021 -10.678 1.00 96.44 173 ASN A N 1
ATOM 1337 C CA . ASN A 1 173 ? -4.153 17.439 -12.011 1.00 96.44 173 ASN A CA 1
ATOM 1338 C C . ASN A 1 173 ? -3.900 15.926 -11.959 1.00 96.44 173 ASN A C 1
ATOM 1340 O O . ASN A 1 173 ? -4.102 15.259 -12.972 1.00 96.44 173 ASN A O 1
ATOM 1344 N N . THR A 1 174 ? -3.486 15.380 -10.811 1.00 97.25 174 THR A N 1
ATOM 1345 C CA . THR A 1 174 ? -3.416 13.937 -10.581 1.00 97.25 174 THR A CA 1
ATOM 1346 C C . THR A 1 174 ? -4.826 13.349 -10.554 1.00 97.25 174 THR A C 1
ATOM 1348 O O . THR A 1 174 ? -5.714 13.843 -9.849 1.00 97.25 174 THR A O 1
ATOM 1351 N N . LYS A 1 175 ? -5.044 12.279 -11.324 1.00 97.19 175 LYS A N 1
ATOM 1352 C CA . LYS A 1 175 ? -6.355 11.632 -11.457 1.00 97.19 175 LYS A CA 1
ATOM 1353 C C . LYS A 1 175 ? -6.273 10.129 -11.263 1.00 97.19 175 LYS A C 1
ATOM 1355 O O . LYS A 1 175 ? -5.352 9.486 -11.759 1.00 97.19 175 LYS A O 1
ATOM 1360 N N . PHE A 1 176 ? -7.298 9.578 -10.629 1.00 97.56 176 PHE A N 1
ATOM 1361 C CA . PHE A 1 176 ? -7.550 8.147 -10.537 1.00 97.56 176 PHE A CA 1
ATOM 1362 C C . PHE A 1 176 ? -8.889 7.850 -11.212 1.00 97.56 176 PHE A C 1
ATOM 1364 O O . PHE A 1 176 ? -9.929 8.342 -10.791 1.00 97.56 176 PHE A O 1
ATOM 1371 N N . GLU A 1 177 ? -8.871 7.068 -12.283 1.00 97.44 177 GLU A N 1
ATOM 1372 C CA . GLU A 1 177 ? -10.051 6.706 -13.066 1.00 97.44 177 GLU A CA 1
ATOM 1373 C C . GLU A 1 177 ? -10.234 5.194 -13.021 1.00 97.44 177 GLU A C 1
ATOM 1375 O O . GLU A 1 177 ? -9.338 4.455 -13.435 1.00 97.44 177 GLU A O 1
ATOM 1380 N N . ARG A 1 178 ? -11.387 4.705 -12.558 1.00 97.56 178 ARG A N 1
ATOM 1381 C CA . ARG A 1 178 ? -11.687 3.261 -12.507 1.00 97.56 178 ARG A CA 1
ATOM 1382 C C . ARG A 1 178 ? -10.599 2.450 -11.797 1.00 97.56 178 ARG A C 1
ATOM 1384 O O . ARG A 1 178 ? -10.303 1.323 -12.185 1.00 97.56 178 ARG A O 1
ATOM 1391 N N . CYS A 1 179 ? -9.946 3.062 -10.811 1.00 98.06 179 CYS A N 1
ATOM 1392 C CA . CYS A 1 179 ? -8.896 2.425 -10.030 1.00 98.06 179 CYS A CA 1
ATOM 1393 C C . CYS A 1 179 ? -9.496 1.690 -8.831 1.00 98.06 179 CYS A C 1
ATOM 1395 O O . CYS A 1 179 ? -10.559 2.066 -8.344 1.00 98.06 179 CYS A O 1
ATOM 1397 N N . ALA A 1 180 ? -8.800 0.666 -8.347 1.00 97.62 180 ALA A N 1
ATOM 1398 C CA . ALA A 1 180 ? -9.172 -0.066 -7.144 1.00 97.62 180 ALA A CA 1
ATOM 1399 C C . ALA A 1 180 ? -8.140 0.173 -6.037 1.00 97.62 180 ALA A C 1
ATOM 1401 O O . ALA A 1 180 ? -6.945 0.007 -6.276 1.00 97.62 180 ALA A O 1
ATOM 1402 N N . PHE A 1 181 ? -8.598 0.515 -4.836 1.00 96.88 181 PHE A N 1
ATOM 1403 C CA . PHE A 1 181 ? -7.790 0.664 -3.628 1.00 96.88 181 PHE A CA 1
ATOM 1404 C C . PHE A 1 181 ? -8.211 -0.412 -2.632 1.00 96.88 181 PHE A C 1
ATOM 1406 O O . PHE A 1 181 ? -9.332 -0.394 -2.123 1.00 96.88 181 PHE A O 1
ATOM 1413 N N . VAL A 1 182 ? -7.328 -1.377 -2.391 1.00 94.56 182 VAL A N 1
ATOM 1414 C CA . VAL A 1 182 ? -7.611 -2.582 -1.609 1.00 94.56 182 VAL A CA 1
ATOM 1415 C C . VAL A 1 182 ? -6.557 -2.738 -0.518 1.00 94.56 182 VAL A C 1
ATOM 1417 O O . VAL A 1 182 ? -5.385 -2.434 -0.723 1.00 94.56 182 VAL A O 1
ATOM 1420 N N . GLY A 1 183 ? -6.969 -3.220 0.652 1.00 93.06 183 GLY A N 1
ATOM 1421 C CA . GLY A 1 183 ? -6.040 -3.462 1.751 1.00 93.06 183 GLY A CA 1
ATOM 1422 C C . GLY A 1 183 ? -5.516 -2.173 2.385 1.00 93.06 183 GLY A C 1
ATOM 1423 O O . GLY A 1 183 ? -6.209 -1.151 2.441 1.00 93.06 183 GLY A O 1
ATOM 1424 N N . GLU A 1 184 ? -4.310 -2.240 2.935 1.00 92.06 184 GLU A N 1
ATOM 1425 C CA . GLU A 1 184 ? -3.699 -1.144 3.678 1.00 92.06 184 GLU A CA 1
ATOM 1426 C C . GLU A 1 184 ? -3.163 -0.065 2.728 1.00 92.06 184 GLU A C 1
ATOM 1428 O O . GLU A 1 184 ? -2.056 -0.159 2.209 1.00 92.06 184 GLU A O 1
ATOM 1433 N N . PHE A 1 185 ? -3.939 0.995 2.506 1.00 92.50 185 PHE A N 1
ATOM 1434 C CA . PHE A 1 185 ? -3.458 2.173 1.786 1.00 92.50 185 PHE A CA 1
ATOM 1435 C C . PHE A 1 185 ? -3.014 3.258 2.763 1.00 92.50 185 PHE A C 1
ATOM 1437 O O . PHE A 1 185 ? -3.756 3.609 3.677 1.00 92.50 185 PHE A O 1
ATOM 1444 N N . GLU A 1 186 ? -1.817 3.813 2.586 1.00 89.25 186 GLU A N 1
ATOM 1445 C CA . GLU A 1 186 ? -1.220 4.666 3.606 1.00 89.25 186 GLU A CA 1
ATOM 1446 C C . GLU A 1 186 ? -0.397 5.829 3.040 1.00 89.25 186 GLU A C 1
ATOM 1448 O O . GLU A 1 186 ? 0.516 5.637 2.240 1.00 89.25 186 GLU A O 1
ATOM 1453 N N . PHE A 1 187 ? -0.646 7.038 3.554 1.00 87.44 187 PHE A N 1
ATOM 1454 C CA . PHE A 1 187 ? 0.263 8.176 3.419 1.00 87.44 187 PHE A CA 1
ATOM 1455 C C . PHE A 1 187 ? 1.152 8.268 4.660 1.00 87.44 187 PHE A C 1
ATOM 1457 O O . PHE A 1 187 ? 0.641 8.301 5.788 1.00 87.44 187 PHE A O 1
ATOM 1464 N N . GLN A 1 188 ? 2.472 8.353 4.488 1.00 83.31 188 GLN A N 1
ATOM 1465 C CA . GLN A 1 188 ? 3.354 8.647 5.615 1.00 83.31 188 GLN A CA 1
ATOM 1466 C C . GLN A 1 188 ? 3.237 10.145 5.987 1.00 83.31 188 GLN A C 1
ATOM 1468 O O . GLN A 1 188 ? 3.638 10.998 5.193 1.00 83.31 188 GLN A O 1
ATOM 1473 N N . PRO A 1 189 ? 2.672 10.501 7.163 1.00 67.19 189 PRO A N 1
ATOM 1474 C CA . PRO A 1 189 ? 2.236 11.875 7.450 1.00 67.19 189 PRO A CA 1
ATOM 1475 C C . PRO A 1 189 ? 3.376 12.891 7.542 1.00 67.19 189 PRO A C 1
ATOM 1477 O O . PRO A 1 189 ? 3.177 14.071 7.283 1.00 67.19 189 PRO A O 1
ATOM 1480 N N . GLU A 1 190 ? 4.566 12.432 7.927 1.00 71.19 190 GLU A N 1
ATOM 1481 C CA . GLU A 1 190 ? 5.753 13.275 8.107 1.00 71.19 190 GLU A CA 1
ATOM 1482 C C . GLU A 1 190 ? 6.363 13.717 6.770 1.00 71.19 190 GLU A C 1
ATOM 1484 O O . GLU A 1 190 ? 7.098 14.700 6.724 1.00 71.19 190 GLU A O 1
ATOM 1489 N N . SER A 1 191 ? 6.064 12.997 5.684 1.00 73.19 191 SER A N 1
ATOM 1490 C CA . SER A 1 191 ? 6.733 13.157 4.393 1.00 73.19 191 SER A CA 1
ATOM 1491 C C . SER A 1 191 ? 5.797 13.497 3.232 1.00 73.19 191 SER A C 1
ATOM 1493 O O . SER A 1 191 ? 6.217 14.156 2.278 1.00 73.19 191 SER A O 1
ATOM 1495 N N . CYS A 1 192 ? 4.525 13.102 3.301 1.00 76.56 192 CYS A N 1
ATOM 1496 C CA . CYS A 1 192 ? 3.526 13.400 2.278 1.00 76.56 192 CYS A CA 1
ATOM 1497 C C . CYS A 1 192 ? 2.684 14.617 2.690 1.00 76.56 192 CYS A C 1
ATOM 1499 O O . CYS A 1 192 ? 1.863 14.543 3.604 1.00 76.56 192 CYS A O 1
ATOM 1501 N N . LYS A 1 193 ? 2.864 15.741 1.987 1.00 75.25 193 LYS A N 1
ATOM 1502 C CA . LYS A 1 193 ? 2.051 16.956 2.166 1.00 75.25 193 LYS A CA 1
ATOM 1503 C C . LYS A 1 193 ? 0.601 16.691 1.760 1.00 75.25 193 LYS A C 1
ATOM 1505 O O . LYS A 1 193 ? 0.330 16.489 0.576 1.00 75.25 193 LYS A O 1
ATOM 1510 N N . ARG A 1 194 ? -0.322 16.675 2.728 1.00 76.81 194 ARG A N 1
ATOM 1511 C CA . ARG A 1 194 ? 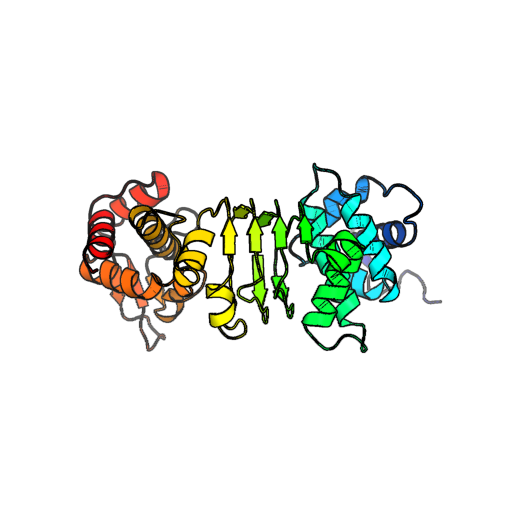-1.740 16.344 2.492 1.00 76.81 194 ARG A CA 1
ATOM 1512 C C . ARG A 1 194 ? -2.439 17.325 1.551 1.00 76.81 194 ARG A C 1
ATOM 1514 O O . ARG A 1 194 ? -3.365 16.912 0.867 1.00 76.81 194 ARG A O 1
ATOM 1521 N N . GLU A 1 195 ? -1.977 18.572 1.463 1.00 82.56 195 GLU A N 1
ATOM 1522 C CA . GLU A 1 195 ? -2.632 19.632 0.684 1.00 82.56 195 GLU A CA 1
ATOM 1523 C C . GLU A 1 195 ? -2.701 19.326 -0.818 1.00 82.56 195 GLU A C 1
ATOM 1525 O O . GLU A 1 195 ? -3.633 19.746 -1.491 1.00 82.56 195 GLU A O 1
ATOM 1530 N N . GLY A 1 196 ? -1.712 18.613 -1.364 1.00 86.88 196 GLY A N 1
ATOM 1531 C CA . GLY A 1 196 ? -1.742 18.189 -2.767 1.00 86.88 196 GLY A CA 1
ATOM 1532 C C . GLY A 1 196 ? -2.668 16.994 -2.990 1.00 86.88 196 GLY A C 1
ATOM 1533 O O . GLY A 1 196 ? -3.435 16.955 -3.949 1.00 86.88 196 GLY A O 1
ATOM 1534 N N . TRP A 1 197 ? -2.636 16.04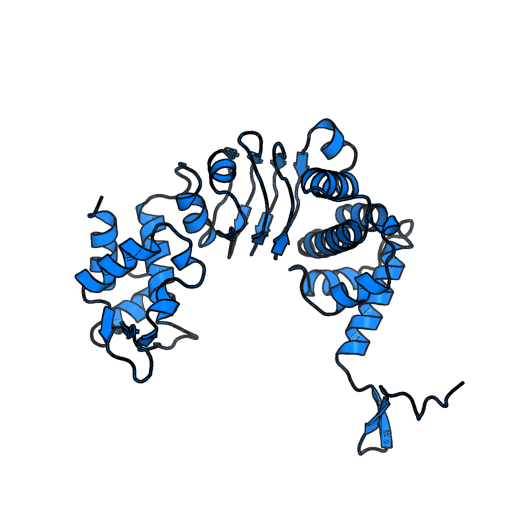8 -2.051 1.00 91.06 197 TRP A N 1
ATOM 1535 C CA . TRP A 1 197 ? -3.431 14.823 -2.087 1.00 91.06 197 TRP A CA 1
ATOM 1536 C C . TRP A 1 197 ? -4.928 15.065 -1.895 1.00 91.06 197 TRP A C 1
ATOM 1538 O O . TRP A 1 197 ? -5.727 14.329 -2.458 1.00 91.06 197 TRP A O 1
ATOM 1548 N N . SER A 1 198 ? -5.317 16.114 -1.170 1.00 90.38 198 SER A N 1
ATOM 1549 C CA . SER A 1 198 ? -6.723 16.497 -1.010 1.00 90.38 198 SER A CA 1
ATOM 1550 C C . SER A 1 198 ? -7.356 17.083 -2.271 1.00 90.38 198 SER A C 1
ATOM 1552 O O . SER A 1 198 ? -8.568 17.258 -2.327 1.00 90.38 198 SER A O 1
ATOM 1554 N N . LEU A 1 199 ? -6.544 17.425 -3.276 1.00 92.50 199 LEU A N 1
ATOM 1555 C CA . LEU A 1 199 ? -7.001 18.027 -4.529 1.00 92.50 199 LEU A CA 1
ATOM 1556 C C . LEU A 1 199 ? -7.108 17.016 -5.676 1.00 92.50 199 LEU A C 1
ATOM 1558 O O . LEU A 1 199 ? -7.574 17.383 -6.756 1.00 92.50 199 LEU A O 1
ATOM 1562 N N . VAL A 1 200 ? -6.657 15.774 -5.481 1.00 94.38 200 VAL A N 1
ATOM 1563 C CA . VAL A 1 200 ? -6.678 14.761 -6.543 1.00 94.38 200 VAL A CA 1
ATOM 1564 C C . VAL A 1 200 ? -8.113 14.420 -6.923 1.00 94.38 200 VAL A C 1
ATOM 1566 O O . VAL A 1 200 ? -9.021 14.421 -6.095 1.00 94.38 200 VAL A O 1
ATOM 1569 N N . THR A 1 201 ? -8.326 14.100 -8.194 1.00 94.50 201 THR A N 1
ATOM 1570 C CA . THR A 1 201 ? -9.654 13.712 -8.678 1.00 94.50 201 THR A CA 1
ATOM 1571 C C . THR A 1 201 ? -9.766 12.193 -8.737 1.00 94.50 201 THR A C 1
ATOM 1573 O O . THR A 1 201 ? -8.932 11.544 -9.367 1.00 94.50 201 THR A O 1
ATOM 1576 N N . MET A 1 202 ? -10.817 11.621 -8.150 1.00 94.56 202 MET A N 1
ATOM 1577 C CA . MET A 1 202 ? -11.143 10.200 -8.302 1.00 94.56 202 MET A CA 1
ATOM 1578 C C . MET A 1 202 ? -12.474 10.052 -9.042 1.00 94.56 202 MET A C 1
ATOM 1580 O O . MET A 1 202 ? -13.463 10.689 -8.690 1.00 94.56 202 MET A O 1
ATOM 1584 N N . VAL A 1 203 ? -12.491 9.223 -10.081 1.00 94.38 203 VAL A N 1
ATOM 1585 C CA . VAL A 1 203 ? -13.646 8.981 -10.954 1.00 94.38 203 VAL A CA 1
ATOM 1586 C C . VAL A 1 203 ? -13.880 7.481 -11.022 1.00 94.38 203 VAL A C 1
ATOM 1588 O O . VAL A 1 203 ? -12.969 6.738 -11.389 1.00 94.38 203 VAL A O 1
ATOM 1591 N N . ASP A 1 204 ? -15.086 7.039 -10.667 1.00 94.19 204 ASP A N 1
ATOM 1592 C CA . ASP A 1 204 ? -15.510 5.632 -10.711 1.00 94.19 204 ASP A CA 1
ATOM 1593 C C . ASP A 1 204 ? -14.526 4.663 -10.026 1.00 94.19 204 ASP A C 1
ATOM 1595 O O . ASP A 1 204 ? -14.300 3.552 -10.503 1.00 94.19 204 ASP A O 1
ATOM 1599 N N . CYS A 1 205 ? -13.876 5.099 -8.944 1.00 95.31 205 CYS A N 1
ATOM 1600 C CA . CYS A 1 205 ? -12.911 4.279 -8.216 1.00 95.31 205 CYS A CA 1
ATOM 1601 C C . CYS A 1 205 ? -13.604 3.381 -7.188 1.00 95.31 205 CYS A C 1
ATOM 1603 O O . CYS A 1 205 ? -14.546 3.798 -6.521 1.00 95.31 205 CYS A O 1
ATOM 1605 N N . ASP A 1 206 ? -13.087 2.165 -7.038 1.00 95.00 206 ASP A N 1
ATOM 1606 C CA . ASP A 1 206 ? -13.478 1.230 -5.987 1.00 95.00 206 ASP A CA 1
ATOM 1607 C C . ASP A 1 206 ? -12.513 1.386 -4.807 1.00 95.00 206 ASP A C 1
ATOM 1609 O O . ASP A 1 206 ? -11.312 1.149 -4.946 1.00 95.00 206 ASP A O 1
ATOM 1613 N N . ILE A 1 207 ? -13.013 1.838 -3.658 1.00 94.19 207 ILE A N 1
ATOM 1614 C CA . ILE A 1 207 ? -12.200 2.079 -2.463 1.00 94.19 207 ILE A CA 1
ATOM 1615 C C . ILE A 1 207 ? -12.716 1.183 -1.344 1.00 94.19 207 ILE A C 1
ATOM 1617 O O . ILE A 1 207 ? -13.681 1.506 -0.652 1.00 94.19 207 ILE A O 1
ATOM 1621 N N . ALA A 1 208 ? -12.051 0.048 -1.156 1.00 91.75 208 ALA A N 1
ATOM 1622 C CA . ALA A 1 208 ? -12.432 -0.933 -0.157 1.00 91.75 208 ALA A CA 1
ATOM 1623 C C . ALA A 1 208 ? -11.857 -0.595 1.227 1.00 91.75 208 ALA A C 1
ATOM 1625 O O . ALA A 1 208 ? -10.811 0.044 1.369 1.00 91.75 208 ALA A O 1
ATOM 1626 N N . PHE A 1 209 ? -12.510 -1.092 2.277 1.00 90.50 209 PHE A N 1
ATOM 1627 C CA . PHE A 1 209 ? -11.944 -1.099 3.624 1.00 90.50 209 PHE A CA 1
ATOM 1628 C C . PHE A 1 209 ? -10.599 -1.858 3.654 1.00 90.50 209 PHE A C 1
ATOM 1630 O O . PHE A 1 209 ? -10.531 -2.963 3.104 1.00 90.50 209 PHE A O 1
ATOM 1637 N N . PRO A 1 210 ? -9.557 -1.358 4.352 1.00 91.75 210 PRO A N 1
ATOM 1638 C CA . PRO A 1 210 ? -9.511 -0.135 5.169 1.00 91.75 210 PRO A CA 1
ATOM 1639 C C . PRO A 1 210 ? -9.072 1.154 4.452 1.00 91.75 210 PRO A C 1
ATOM 1641 O O . PRO A 1 210 ? -9.019 2.199 5.101 1.00 91.75 210 PRO A O 1
ATOM 1644 N N . ALA A 1 211 ? -8.768 1.121 3.152 1.00 92.25 211 ALA A N 1
ATOM 1645 C CA . ALA A 1 211 ? -8.310 2.292 2.398 1.00 92.25 211 ALA A CA 1
ATOM 1646 C C . ALA A 1 211 ? -9.314 3.464 2.424 1.00 92.25 211 ALA A C 1
ATOM 1648 O O . ALA A 1 211 ? -8.902 4.626 2.451 1.00 92.25 211 ALA A O 1
ATOM 1649 N N . SER A 1 212 ? -10.616 3.166 2.487 1.00 92.25 212 SER A N 1
ATOM 1650 C CA . SER A 1 212 ? -11.706 4.153 2.589 1.00 92.25 212 SER A CA 1
ATOM 1651 C C . SER A 1 212 ? -11.518 5.148 3.740 1.00 92.25 212 SER A C 1
ATOM 1653 O O . SER A 1 212 ? -11.682 6.349 3.549 1.00 92.25 212 SER A O 1
ATOM 1655 N N . LEU A 1 213 ? -11.083 4.679 4.913 1.00 91.25 213 LEU A N 1
ATOM 1656 C CA . LEU A 1 213 ? -10.878 5.516 6.104 1.00 91.25 213 LEU A CA 1
ATOM 1657 C C . LEU A 1 213 ? -9.725 6.512 5.969 1.00 91.25 213 LEU A C 1
ATOM 1659 O O . LEU A 1 213 ? -9.687 7.524 6.671 1.00 91.25 213 LEU A O 1
ATOM 1663 N N . ILE A 1 214 ? -8.744 6.186 5.131 1.00 90.38 214 ILE A N 1
ATOM 1664 C CA . ILE A 1 214 ? -7.597 7.053 4.875 1.00 90.38 214 ILE A CA 1
ATOM 1665 C C . ILE A 1 214 ? -7.977 8.102 3.838 1.00 90.38 214 ILE A C 1
ATOM 1667 O O . ILE A 1 214 ? -7.671 9.275 4.040 1.00 90.38 214 ILE A O 1
ATOM 1671 N N . TRP A 1 215 ? -8.690 7.700 2.785 1.00 90.06 215 TRP A N 1
ATOM 1672 C CA . TRP A 1 215 ? -9.180 8.619 1.761 1.00 90.06 215 TRP A CA 1
ATOM 1673 C C . TRP A 1 215 ? -10.221 9.612 2.285 1.00 90.06 215 TRP A C 1
ATOM 1675 O O . TRP A 1 215 ? -10.126 10.780 1.930 1.00 90.06 215 TRP A O 1
ATOM 1685 N N . ASP A 1 216 ? -11.116 9.208 3.191 1.00 88.56 216 ASP A N 1
ATOM 1686 C CA . ASP A 1 216 ? -12.082 10.111 3.849 1.00 88.56 216 ASP A CA 1
ATOM 1687 C C . ASP A 1 216 ? -11.398 11.268 4.605 1.00 88.56 216 ASP A C 1
ATOM 1689 O O . ASP A 1 216 ? -11.881 12.393 4.642 1.00 88.56 216 ASP A O 1
ATOM 1693 N N . GLY A 1 217 ? -10.211 11.020 5.169 1.00 80.81 217 GLY A N 1
ATOM 1694 C CA . GLY A 1 217 ? -9.415 12.054 5.838 1.00 80.81 217 GLY A CA 1
ATOM 1695 C C . GLY A 1 217 ? -8.573 12.926 4.900 1.00 80.81 217 GLY A C 1
ATOM 1696 O O . GLY A 1 217 ? -7.795 13.750 5.393 1.00 80.81 217 GLY A O 1
ATOM 1697 N N . VAL A 1 218 ? -8.646 12.697 3.586 1.00 85.50 218 VAL A N 1
ATOM 1698 C CA . VAL A 1 218 ? -7.809 13.354 2.574 1.00 85.50 218 VAL A CA 1
ATOM 1699 C C . VAL A 1 218 ? -8.657 14.065 1.528 1.00 85.50 218 VAL A C 1
ATOM 1701 O O . VAL A 1 218 ? -8.390 15.232 1.273 1.00 85.50 218 VAL A O 1
ATOM 1704 N N . ILE A 1 219 ? -9.660 13.409 0.945 1.00 84.25 219 ILE A N 1
ATOM 1705 C CA . ILE A 1 219 ? -10.521 13.990 -0.091 1.00 84.25 219 ILE A CA 1
ATOM 1706 C C . ILE A 1 219 ? -11.924 14.213 0.476 1.00 84.25 219 ILE A C 1
ATOM 1708 O O . ILE A 1 219 ? -12.509 13.323 1.088 1.00 84.25 219 ILE A O 1
ATOM 1712 N N . GLU A 1 220 ? -12.484 15.392 0.212 1.00 72.00 220 GLU A N 1
ATOM 1713 C CA . GLU A 1 220 ? -13.896 15.700 0.450 1.00 72.00 220 GLU A CA 1
ATOM 1714 C C . GLU A 1 220 ? -14.769 15.031 -0.626 1.00 72.00 220 GLU A C 1
ATOM 1716 O O . GLU A 1 220 ? -15.134 15.640 -1.632 1.00 72.00 220 GLU A O 1
ATOM 1721 N N . SER A 1 221 ? -15.054 13.742 -0.465 1.00 68.31 221 SER A N 1
ATOM 1722 C CA . SER A 1 221 ? -15.780 12.956 -1.472 1.00 68.31 221 SER A CA 1
ATOM 1723 C C . SER A 1 221 ? -16.558 11.797 -0.861 1.00 68.31 221 SER A C 1
ATOM 1725 O O . SER A 1 221 ? -16.024 11.040 -0.052 1.00 68.31 221 SER A O 1
ATOM 1727 N N . ASP A 1 222 ? -17.787 11.608 -1.336 1.00 70.50 222 ASP A N 1
ATOM 1728 C CA . ASP A 1 222 ? -18.740 10.615 -0.831 1.00 70.50 222 ASP A CA 1
ATOM 1729 C C . ASP A 1 222 ? -18.502 9.206 -1.418 1.00 70.50 222 ASP A C 1
ATOM 1731 O O . ASP A 1 222 ? -19.368 8.645 -2.090 1.00 70.50 222 ASP A O 1
ATOM 1735 N N . PHE A 1 223 ? -17.322 8.611 -1.202 1.00 79.50 223 PHE A N 1
ATOM 1736 C CA . PHE A 1 223 ? -17.058 7.234 -1.668 1.00 79.50 223 PHE A CA 1
ATOM 1737 C C . PHE A 1 223 ? -17.716 6.156 -0.802 1.00 79.50 223 PHE A C 1
ATOM 1739 O O . PHE A 1 223 ? -17.951 5.044 -1.269 1.00 79.50 223 PHE A O 1
ATOM 1746 N N . ALA A 1 224 ? -17.993 6.467 0.460 1.00 84.06 224 ALA A N 1
ATOM 1747 C CA . ALA A 1 224 ? -18.673 5.583 1.393 1.00 84.06 224 ALA A CA 1
ATOM 1748 C C . ALA A 1 224 ? -19.623 6.409 2.253 1.00 84.06 224 ALA A C 1
ATOM 1750 O O . ALA A 1 224 ? -19.356 7.574 2.556 1.00 84.06 224 ALA A O 1
ATOM 1751 N N . SER A 1 225 ? -20.734 5.808 2.676 1.00 89.06 225 SER A N 1
ATOM 1752 C CA . SER A 1 225 ? -21.607 6.499 3.615 1.00 89.06 225 SER A CA 1
ATOM 1753 C C . SER A 1 225 ? -20.881 6.687 4.947 1.00 89.06 225 SER A C 1
ATOM 1755 O O . SER A 1 225 ? -20.146 5.814 5.415 1.00 89.06 225 SER A O 1
ATOM 1757 N N . ARG A 1 226 ? -21.149 7.801 5.631 1.00 89.75 226 ARG A N 1
ATOM 1758 C CA . ARG A 1 226 ? -20.635 8.039 6.988 1.00 89.75 226 ARG A CA 1
ATOM 1759 C C . ARG A 1 226 ? -20.898 6.857 7.932 1.00 89.75 226 ARG A C 1
ATOM 1761 O O . ARG A 1 226 ? -20.065 6.519 8.767 1.00 89.75 226 ARG A O 1
ATOM 1768 N N . ALA A 1 227 ? -22.059 6.219 7.791 1.00 92.31 227 ALA A N 1
ATOM 1769 C CA . ALA A 1 227 ? -22.443 5.037 8.554 1.00 92.31 227 ALA A CA 1
ATOM 1770 C C . ALA A 1 227 ? -21.482 3.853 8.354 1.00 92.31 227 ALA A C 1
ATOM 1772 O O . ALA A 1 227 ? -21.184 3.148 9.322 1.00 92.31 227 ALA A O 1
ATOM 1773 N N . GLU A 1 228 ? -20.991 3.646 7.134 1.00 92.50 228 GLU A N 1
ATOM 1774 C CA . GLU A 1 228 ? -20.004 2.615 6.803 1.00 92.50 228 GLU A CA 1
ATOM 1775 C C . GLU A 1 228 ? -18.614 2.993 7.311 1.00 92.50 228 GLU A C 1
ATOM 1777 O O . GLU A 1 228 ? -17.977 2.178 7.974 1.00 92.50 228 GLU A O 1
ATOM 1782 N N . LEU A 1 229 ? -18.188 4.244 7.125 1.00 92.75 229 LEU A N 1
ATOM 1783 C CA . LEU A 1 229 ? -16.892 4.723 7.618 1.00 92.75 229 LEU A CA 1
ATOM 1784 C C . LEU A 1 229 ? -16.788 4.621 9.145 1.00 92.75 229 LEU A C 1
ATOM 1786 O O . LEU A 1 229 ? -15.802 4.122 9.683 1.00 92.75 229 LEU A O 1
ATOM 1790 N N . VAL A 1 230 ? -17.836 5.002 9.877 1.00 94.56 230 VAL A N 1
ATOM 1791 C CA . VAL A 1 230 ? -17.864 4.834 11.336 1.00 94.56 230 VAL A CA 1
ATOM 1792 C C . VAL A 1 230 ? -17.819 3.353 11.725 1.00 94.56 230 VAL A C 1
ATOM 1794 O O . VAL A 1 230 ? -17.120 2.989 12.673 1.00 94.56 230 VAL A O 1
ATOM 1797 N N . LYS A 1 231 ? -18.520 2.475 10.996 1.00 94.94 231 LYS A N 1
ATOM 1798 C CA . LYS A 1 231 ? -18.481 1.023 11.235 1.00 94.94 231 LYS A CA 1
ATOM 1799 C C . LYS A 1 231 ? -17.073 0.461 11.036 1.00 94.94 231 LYS A C 1
ATOM 1801 O O . LYS A 1 231 ? -16.602 -0.320 11.865 1.00 94.94 231 LYS A O 1
ATOM 1806 N N . ASP A 1 232 ? -16.405 0.884 9.976 1.00 93.81 232 ASP A N 1
ATOM 1807 C CA . ASP A 1 232 ? -15.040 0.501 9.638 1.00 93.81 232 ASP A CA 1
ATOM 1808 C C . ASP A 1 232 ? -14.030 1.015 10.672 1.00 93.81 232 ASP A C 1
ATOM 1810 O O . ASP A 1 232 ? -13.150 0.271 11.118 1.00 93.81 232 ASP A O 1
ATOM 1814 N N . ALA A 1 233 ? -14.194 2.254 11.138 1.00 95.50 233 ALA A N 1
ATOM 1815 C CA . ALA A 1 233 ? -13.387 2.812 12.215 1.00 95.50 233 ALA A CA 1
ATOM 1816 C C . ALA A 1 233 ? -13.558 2.006 13.511 1.00 95.50 233 ALA A C 1
ATOM 1818 O O . ALA A 1 233 ? -12.564 1.602 14.118 1.00 95.50 233 ALA A O 1
ATOM 1819 N N . VAL A 1 234 ? -14.802 1.699 13.903 1.00 96.38 234 VAL A N 1
ATOM 1820 C CA . VAL A 1 234 ? -15.104 0.832 15.056 1.00 96.38 234 VAL A CA 1
ATOM 1821 C C . VAL A 1 234 ? -14.434 -0.532 14.888 1.00 96.38 234 VAL A C 1
ATOM 1823 O O . VAL A 1 234 ? -13.792 -1.012 15.823 1.00 96.38 234 VAL A O 1
ATOM 1826 N N . ARG A 1 235 ? -14.494 -1.133 13.694 1.00 95.38 235 ARG A N 1
ATOM 1827 C CA . ARG A 1 235 ? -13.823 -2.406 13.399 1.00 95.38 235 ARG A CA 1
ATOM 1828 C C . ARG A 1 235 ? -12.311 -2.337 13.622 1.00 95.38 235 ARG A C 1
ATOM 1830 O O . ARG A 1 235 ? -11.766 -3.247 14.248 1.00 95.38 235 ARG A O 1
ATOM 1837 N N . LEU A 1 236 ? -11.638 -1.275 13.173 1.00 94.31 236 LEU A N 1
ATOM 1838 C CA . LEU A 1 236 ? -10.204 -1.078 13.432 1.00 94.31 236 LEU A CA 1
ATOM 1839 C C . LEU A 1 236 ? -9.889 -0.788 14.907 1.00 94.31 236 LEU A C 1
ATOM 1841 O O . LEU A 1 236 ? -8.866 -1.238 15.418 1.00 94.31 236 LEU A O 1
ATOM 1845 N N . GLY A 1 237 ? -10.744 -0.047 15.612 1.00 96.12 237 GLY A N 1
ATOM 1846 C CA . GLY A 1 237 ? -10.581 0.186 17.049 1.00 96.12 237 GLY A CA 1
ATOM 1847 C C . GLY A 1 237 ? -10.680 -1.104 17.857 1.00 96.12 237 GLY A C 1
ATOM 1848 O O . GLY A 1 237 ? -9.850 -1.361 18.729 1.00 96.12 237 GLY A O 1
ATOM 1849 N N . LEU A 1 238 ? -11.657 -1.953 17.534 1.00 96.31 238 LEU A N 1
ATOM 1850 C CA . LEU A 1 238 ? -11.870 -3.233 18.207 1.00 96.31 238 LEU A CA 1
ATOM 1851 C C . LEU A 1 238 ? -10.792 -4.265 17.875 1.00 96.31 238 LEU A C 1
ATOM 1853 O O . LEU A 1 238 ? -10.380 -5.011 18.765 1.00 96.31 238 LEU A O 1
ATOM 1857 N N . SER A 1 239 ? -10.271 -4.279 16.643 1.00 94.81 239 SER A N 1
ATOM 1858 C CA . SER A 1 239 ? -9.192 -5.200 16.261 1.00 94.81 239 SER A CA 1
ATOM 1859 C C . SER A 1 239 ? -7.909 -4.979 17.073 1.00 94.81 239 SER A C 1
ATOM 1861 O O . SER A 1 239 ? -7.174 -5.931 17.330 1.00 94.81 239 SER A O 1
ATOM 1863 N N . LYS A 1 240 ? -7.670 -3.773 17.612 1.00 95.38 240 LYS A N 1
ATOM 1864 C CA . LYS A 1 240 ? -6.560 -3.525 18.555 1.00 95.38 240 LYS A CA 1
ATOM 1865 C C . LYS A 1 240 ? -6.664 -4.335 19.852 1.00 95.38 240 LYS A C 1
ATOM 1867 O O . LYS A 1 240 ? -5.640 -4.604 20.485 1.00 95.38 240 LYS A O 1
ATOM 1872 N N . PHE A 1 241 ? -7.875 -4.732 20.235 1.00 95.62 241 PHE A N 1
ATOM 1873 C CA . PHE A 1 241 ? -8.157 -5.584 21.389 1.00 95.62 241 PHE A CA 1
ATOM 1874 C C . PHE A 1 241 ? -8.449 -7.040 20.992 1.00 95.62 241 PHE A C 1
ATOM 1876 O O . PHE A 1 241 ? -8.725 -7.858 21.866 1.00 95.62 241 PHE A O 1
ATOM 1883 N N . TRP A 1 242 ? -8.364 -7.402 19.707 1.00 94.00 242 TRP A N 1
ATOM 1884 C CA . TRP A 1 242 ? -8.694 -8.739 19.211 1.00 94.00 242 TRP A CA 1
ATOM 1885 C C . TRP A 1 242 ? -7.631 -9.251 18.237 1.00 94.00 242 TRP A C 1
ATOM 1887 O O . TRP A 1 242 ? -7.597 -8.873 17.070 1.00 94.00 242 TRP A O 1
ATOM 1897 N N . CYS A 1 243 ? -6.760 -10.138 18.715 1.00 89.38 243 CYS A N 1
ATOM 1898 C CA . CYS A 1 243 ? -5.641 -10.672 17.943 1.00 89.38 243 CYS A CA 1
ATOM 1899 C C . CYS A 1 243 ? -5.728 -12.199 17.883 1.00 89.38 243 CYS A C 1
ATOM 1901 O O . CYS A 1 243 ? -5.855 -12.854 18.917 1.00 89.38 243 CYS A O 1
ATOM 1903 N N . ASN A 1 244 ? -5.663 -12.769 16.675 1.00 88.00 244 ASN A N 1
ATOM 1904 C CA . ASN A 1 244 ? -5.688 -14.220 16.440 1.00 88.00 244 ASN A CA 1
ATOM 1905 C C . ASN A 1 244 ? -6.865 -14.937 17.134 1.00 88.00 244 ASN A C 1
ATOM 1907 O O . ASN A 1 244 ? -6.692 -15.984 17.759 1.00 88.00 244 ASN A O 1
ATOM 1911 N N . GLY A 1 245 ? -8.060 -14.335 17.073 1.00 87.44 245 GLY A N 1
ATOM 1912 C CA . GLY A 1 245 ? -9.274 -14.880 17.693 1.00 87.44 245 GLY A CA 1
ATOM 1913 C C . GLY A 1 245 ? -9.304 -14.788 19.222 1.00 87.44 245 GLY A C 1
ATOM 1914 O O . GLY A 1 245 ? -10.090 -15.486 19.858 1.00 87.44 245 GLY A O 1
ATOM 1915 N N . ARG A 1 246 ? -8.424 -13.984 19.833 1.00 89.56 246 ARG A N 1
ATOM 1916 C CA . ARG A 1 246 ? -8.320 -13.839 21.289 1.00 89.56 246 ARG A CA 1
ATOM 1917 C C . ARG A 1 246 ? -8.357 -12.377 21.713 1.00 89.56 246 ARG A C 1
ATOM 1919 O O . ARG A 1 246 ? -7.789 -11.503 21.058 1.00 89.56 246 ARG A O 1
ATOM 1926 N N . LEU A 1 247 ? -8.962 -12.140 22.874 1.00 92.81 247 LEU A N 1
ATOM 1927 C CA . LEU A 1 247 ? -8.960 -10.836 23.527 1.00 92.81 247 LEU A CA 1
ATOM 1928 C C . LEU A 1 247 ? -7.546 -10.471 24.005 1.00 92.81 247 LEU A C 1
ATOM 1930 O O . LEU A 1 247 ? -6.946 -11.175 24.820 1.00 92.81 247 LEU A O 1
ATOM 1934 N N . LYS A 1 248 ? -7.070 -9.303 23.584 1.00 93.75 248 LYS A N 1
ATOM 1935 C CA . LYS A 1 248 ? -5.988 -8.563 24.232 1.00 93.75 248 LYS A CA 1
ATOM 1936 C C . LYS A 1 248 ? -6.623 -7.630 25.264 1.00 93.75 248 LYS A C 1
ATOM 1938 O O . LYS A 1 248 ? -7.287 -6.667 24.903 1.00 93.75 248 LYS A O 1
ATOM 1943 N N . THR A 1 249 ? -6.447 -7.919 26.553 1.00 91.75 249 THR A N 1
ATOM 1944 C CA . THR A 1 249 ? -7.177 -7.232 27.640 1.00 91.75 249 THR A CA 1
ATOM 1945 C C . THR A 1 249 ? -6.842 -5.751 27.776 1.00 91.75 249 THR A C 1
ATOM 1947 O O . THR A 1 249 ? -7.679 -4.976 28.233 1.00 91.75 249 THR A O 1
ATOM 1950 N N . SER A 1 250 ? -5.623 -5.360 27.413 1.00 94.75 250 SER A N 1
ATOM 1951 C CA . SER A 1 250 ? -5.148 -3.985 27.525 1.00 94.75 250 SER A CA 1
ATOM 1952 C C . SER A 1 250 ? -4.096 -3.657 26.472 1.00 94.75 250 SER A C 1
ATOM 1954 O O . SER A 1 250 ? -3.363 -4.535 26.012 1.00 94.75 250 SER A O 1
ATOM 1956 N N . LEU A 1 251 ? -3.983 -2.378 26.131 1.00 95.00 251 LEU A N 1
ATOM 1957 C CA . LEU A 1 251 ? -2.952 -1.825 25.256 1.00 95.00 251 LEU A CA 1
ATOM 1958 C C . LEU A 1 251 ? -2.358 -0.552 25.864 1.00 95.00 251 LEU A C 1
ATOM 1960 O O . LEU A 1 251 ? -3.021 0.131 26.644 1.00 95.00 251 LEU A O 1
ATOM 1964 N N . TRP A 1 252 ? -1.103 -0.244 25.539 1.00 95.56 252 TRP A N 1
ATOM 1965 C CA . TRP A 1 252 ? -0.470 1.002 25.975 1.00 95.56 252 TRP A CA 1
ATOM 1966 C C . TRP A 1 252 ? -1.131 2.192 25.296 1.00 95.56 252 TRP A C 1
ATOM 1968 O O . TRP A 1 252 ? -1.514 2.096 24.131 1.00 95.56 252 TRP A O 1
ATOM 1978 N N . ARG A 1 253 ? -1.242 3.329 25.988 1.00 93.88 253 ARG A N 1
ATOM 1979 C CA . ARG A 1 253 ? -1.960 4.487 25.440 1.00 93.88 253 ARG A CA 1
ATOM 1980 C C . ARG A 1 253 ? -1.365 4.969 24.111 1.00 93.88 253 ARG A C 1
ATOM 1982 O O . ARG A 1 253 ? -2.111 5.195 23.161 1.00 93.88 253 ARG A O 1
ATOM 1989 N N . ALA A 1 254 ? -0.037 4.990 24.005 1.00 92.00 254 ALA A N 1
ATOM 1990 C CA . ALA A 1 254 ? 0.683 5.297 22.770 1.00 92.00 254 ALA A CA 1
ATOM 1991 C C . ALA A 1 254 ? 0.382 4.333 21.598 1.00 92.00 254 ALA A C 1
ATOM 1993 O O . ALA A 1 254 ? 0.489 4.725 20.438 1.00 92.00 254 ALA A O 1
ATOM 1994 N N . ASP A 1 255 ? -0.026 3.084 21.859 1.00 94.00 255 ASP A N 1
ATOM 1995 C CA . ASP A 1 255 ? -0.350 2.108 20.807 1.00 94.00 255 ASP A CA 1
ATOM 1996 C C . ASP A 1 255 ? -1.730 2.342 20.173 1.00 94.00 255 ASP A C 1
ATOM 1998 O O . ASP A 1 255 ? -2.025 1.809 19.094 1.00 94.00 255 ASP A O 1
ATOM 2002 N N . TRP A 1 256 ? -2.589 3.148 20.807 1.00 95.12 256 TRP A N 1
ATOM 2003 C CA . TRP A 1 256 ? -3.887 3.506 20.240 1.00 95.12 256 TRP A CA 1
ATOM 2004 C C . TRP A 1 256 ? -3.727 4.217 18.893 1.00 95.12 256 TRP A C 1
ATOM 2006 O O . TRP A 1 256 ? -4.332 3.813 17.904 1.00 95.12 256 TRP A O 1
ATOM 2016 N N . ALA A 1 257 ? -2.822 5.192 18.829 1.00 92.25 257 ALA A N 1
ATOM 2017 C CA . ALA A 1 257 ? -2.562 5.986 17.632 1.00 92.25 257 ALA A CA 1
ATOM 2018 C C . ALA A 1 257 ? -1.618 5.305 16.617 1.00 92.25 257 ALA A C 1
ATOM 2020 O O . ALA A 1 257 ? -1.200 5.937 15.652 1.00 92.25 257 ALA A O 1
ATOM 2021 N N . LYS A 1 258 ? -1.256 4.026 16.800 1.00 90.81 258 LYS A N 1
ATOM 2022 C CA . LYS A 1 258 ? -0.425 3.286 15.831 1.00 90.81 258 LYS A CA 1
ATOM 2023 C C . LYS A 1 258 ? -1.258 2.646 14.717 1.00 90.81 258 LYS A C 1
ATOM 2025 O O . LYS A 1 258 ? -2.389 2.210 14.953 1.00 90.81 258 LYS A O 1
ATOM 2030 N N . GLY A 1 259 ? -0.658 2.500 13.536 1.00 88.81 259 GLY A N 1
ATOM 2031 C CA . GLY A 1 259 ? -1.263 1.842 12.370 1.00 88.81 259 GLY A CA 1
ATOM 2032 C C . GLY A 1 259 ? -2.344 2.682 11.680 1.00 88.81 259 GLY A C 1
ATOM 2033 O O . GLY A 1 259 ? -2.419 3.893 11.887 1.00 88.81 259 GLY A O 1
ATOM 2034 N N . LEU A 1 260 ? -3.188 2.029 10.877 1.00 88.50 260 LEU A N 1
ATOM 2035 C CA . LEU A 1 260 ? -4.201 2.677 10.031 1.00 88.50 260 LEU A CA 1
ATOM 2036 C C . LEU A 1 260 ? -5.179 3.566 10.805 1.00 88.50 260 LEU A C 1
ATOM 2038 O O . LEU A 1 260 ? -5.398 4.714 10.423 1.00 88.50 260 LEU A O 1
ATOM 2042 N N . LEU A 1 261 ? -5.714 3.079 11.934 1.00 91.19 261 LEU A N 1
ATOM 2043 C CA . LEU A 1 261 ? -6.646 3.863 12.752 1.00 91.19 261 LEU A CA 1
ATOM 2044 C C . LEU A 1 261 ? -6.030 5.203 13.158 1.00 91.19 261 LEU A C 1
ATOM 2046 O O . LEU A 1 261 ? -6.683 6.230 13.023 1.00 91.19 261 LEU A O 1
ATOM 2050 N N . GLY A 1 262 ? -4.767 5.191 13.589 1.00 89.00 262 GLY A N 1
ATOM 2051 C CA . GLY A 1 262 ? -4.041 6.380 14.030 1.00 89.00 262 GLY A CA 1
ATOM 2052 C C . GLY A 1 262 ? -3.870 7.461 12.969 1.00 89.00 262 GLY A C 1
ATOM 2053 O O . GLY A 1 262 ? -3.693 8.629 13.304 1.00 89.00 262 GLY A O 1
ATOM 2054 N N . ARG A 1 263 ? -3.937 7.078 11.693 1.00 85.94 263 ARG A N 1
ATOM 2055 C CA . ARG A 1 263 ? -3.776 7.978 10.545 1.00 85.94 263 ARG A CA 1
ATOM 2056 C C . ARG A 1 263 ? -5.105 8.488 10.001 1.00 85.94 263 ARG A C 1
ATOM 2058 O O . ARG A 1 263 ? -5.112 9.493 9.287 1.00 85.94 263 ARG A O 1
ATOM 2065 N N . SER A 1 264 ? -6.197 7.811 10.352 1.00 89.19 264 SER A N 1
ATOM 2066 C CA . SER A 1 264 ? -7.560 8.207 10.008 1.00 89.19 264 SER A CA 1
ATOM 2067 C C . SER A 1 264 ? -8.047 9.382 10.864 1.00 89.19 264 SER A C 1
ATOM 2069 O O . SER A 1 264 ? -7.618 9.558 12.010 1.00 89.19 264 SER A O 1
ATOM 2071 N N . GLY A 1 265 ? -9.012 10.145 10.343 1.00 88.56 265 GLY A N 1
ATOM 2072 C CA . GLY A 1 265 ? -9.708 11.191 11.105 1.00 88.56 265 GLY A CA 1
ATOM 2073 C C . GLY A 1 265 ? -10.504 10.654 12.305 1.00 88.56 265 GLY A C 1
ATOM 2074 O O . GLY A 1 265 ? -10.783 11.390 13.248 1.00 88.56 265 GLY A O 1
ATOM 2075 N N . TYR A 1 266 ? -10.797 9.350 12.325 1.00 93.06 266 TYR A N 1
ATOM 2076 C CA . TYR A 1 266 ? -11.615 8.698 13.347 1.00 93.06 266 TYR A CA 1
ATOM 2077 C C . TYR A 1 266 ? -10.840 8.302 14.609 1.00 93.06 266 TYR A C 1
ATOM 2079 O O . TYR A 1 266 ? -11.464 7.920 15.596 1.00 93.06 266 TYR A O 1
ATOM 2087 N N . CYS A 1 267 ? -9.503 8.408 14.632 1.00 94.44 267 CYS A N 1
ATOM 2088 C CA . CYS A 1 267 ? -8.684 7.927 15.753 1.00 94.44 267 CYS A CA 1
ATOM 2089 C C . CYS A 1 267 ? -9.110 8.491 17.118 1.00 94.44 267 CYS A C 1
ATOM 2091 O O . CYS A 1 267 ? -9.271 7.739 18.082 1.00 94.44 267 CYS A O 1
ATOM 2093 N N . LYS A 1 268 ? -9.220 9.822 17.225 1.00 95.44 268 LYS A N 1
ATOM 2094 C CA . LYS A 1 268 ? -9.563 10.496 18.487 1.00 95.44 268 LYS A CA 1
ATOM 2095 C C . LYS A 1 268 ? -11.061 10.393 18.798 1.00 95.44 268 LYS A C 1
ATOM 2097 O O . LYS A 1 268 ? -11.359 9.908 19.889 1.00 95.44 268 LYS A O 1
ATOM 2102 N N . PRO A 1 269 ? -11.982 10.714 17.861 1.00 96.25 269 PRO A N 1
ATOM 2103 C CA . PRO A 1 269 ? -13.416 10.592 18.123 1.00 96.25 269 PRO A CA 1
ATOM 2104 C C . PRO A 1 269 ? -13.818 9.179 18.553 1.00 96.25 269 PRO A C 1
ATOM 2106 O O . PRO A 1 269 ? -14.590 9.011 19.494 1.00 96.25 269 PRO A O 1
ATOM 2109 N N . LEU A 1 270 ? -13.233 8.143 17.936 1.00 97.44 270 LEU A N 1
ATOM 2110 C CA . LEU A 1 270 ? -13.531 6.761 18.302 1.00 97.44 270 LEU A CA 1
ATOM 2111 C C . LEU A 1 270 ? -13.106 6.442 19.733 1.00 97.44 270 LEU A C 1
ATOM 2113 O O . LEU A 1 270 ? -13.858 5.796 20.457 1.00 97.44 270 LEU A O 1
ATOM 2117 N N . LEU A 1 271 ? -11.921 6.889 20.157 1.00 97.62 271 LEU A N 1
ATOM 2118 C CA . LEU A 1 271 ? -11.469 6.663 21.529 1.00 97.62 271 LEU A CA 1
ATOM 2119 C C . LEU A 1 271 ? -12.404 7.324 22.539 1.00 97.62 271 LEU A C 1
ATOM 2121 O O . LEU A 1 271 ? -12.779 6.701 23.530 1.00 97.62 271 LEU A O 1
ATOM 2125 N N . GLU A 1 272 ? -12.783 8.570 22.273 1.00 97.62 272 GLU A N 1
ATOM 2126 C CA . GLU A 1 272 ? -13.705 9.333 23.113 1.00 97.62 272 GLU A CA 1
ATOM 2127 C C . GLU A 1 272 ? -15.065 8.633 23.207 1.00 97.62 272 GLU A C 1
ATOM 2129 O O . GLU A 1 272 ? -15.573 8.423 24.310 1.00 97.62 272 GLU A O 1
ATOM 2134 N N . ALA A 1 273 ? -15.608 8.164 22.080 1.00 97.88 273 ALA A N 1
ATOM 2135 C CA . ALA A 1 273 ? -16.851 7.402 22.040 1.00 97.88 273 ALA A CA 1
ATOM 2136 C C . ALA A 1 273 ? -16.757 6.072 22.809 1.00 97.88 273 ALA A C 1
ATOM 2138 O O . ALA A 1 273 ? -17.667 5.733 23.567 1.00 97.88 273 ALA A O 1
ATOM 2139 N N . MET A 1 274 ? -15.654 5.328 22.662 1.00 97.94 274 MET A N 1
ATOM 2140 C CA . MET A 1 274 ? -15.434 4.065 23.380 1.00 97.94 274 MET A CA 1
ATOM 2141 C C . MET A 1 274 ? -15.282 4.269 24.894 1.00 97.94 274 MET A C 1
ATOM 2143 O O . MET A 1 274 ? -15.694 3.408 25.673 1.00 97.94 274 MET A O 1
ATOM 2147 N N . LEU A 1 275 ? -14.692 5.387 25.327 1.00 97.69 275 LEU A N 1
ATOM 2148 C CA . LEU A 1 275 ? -14.601 5.756 26.742 1.00 97.69 275 LEU A CA 1
ATOM 2149 C C . LEU A 1 275 ? -15.971 6.175 27.290 1.00 97.69 275 LEU A C 1
ATOM 2151 O O . LEU A 1 275 ? -16.372 5.709 28.356 1.00 97.69 275 LEU A O 1
ATOM 2155 N N . LYS A 1 276 ? -16.714 7.002 26.543 1.00 97.19 276 LYS A N 1
ATOM 2156 C CA . LYS A 1 276 ? -18.054 7.502 26.899 1.00 97.19 276 LYS A CA 1
ATOM 2157 C C . LYS A 1 276 ? -19.085 6.376 27.014 1.00 97.19 276 LYS A C 1
ATOM 2159 O O . LYS A 1 276 ? -19.882 6.382 27.947 1.00 97.19 276 LYS A O 1
ATOM 2164 N N . SER A 1 277 ? -19.043 5.382 26.125 1.00 97.00 277 SER A N 1
ATOM 2165 C CA . SER A 1 277 ? -19.911 4.197 26.204 1.00 97.00 277 SER A CA 1
ATOM 2166 C C . SER A 1 277 ? -19.501 3.224 27.319 1.00 97.00 277 SER A C 1
ATOM 2168 O O . SER A 1 277 ? -20.295 2.377 27.738 1.00 97.00 277 SER A O 1
ATOM 2170 N N . GLY A 1 278 ? -18.269 3.343 27.822 1.00 96.44 278 GLY A N 1
ATOM 2171 C CA . GLY A 1 278 ? -17.671 2.404 28.763 1.00 96.44 278 GLY A CA 1
ATOM 2172 C C . GLY A 1 278 ? -17.203 1.103 28.109 1.00 96.44 278 GLY A C 1
ATOM 2173 O O . GLY A 1 278 ? -16.991 0.126 28.817 1.00 96.44 278 GLY A O 1
ATOM 2174 N N . LEU A 1 279 ? -17.031 1.057 26.786 1.00 96.56 279 LEU A N 1
ATOM 2175 C CA . LEU A 1 279 ? -16.481 -0.108 26.084 1.00 96.56 279 LEU A CA 1
ATOM 2176 C C . LEU A 1 279 ? -15.003 -0.344 26.446 1.00 96.56 279 LEU A C 1
ATOM 2178 O O . LEU A 1 279 ? -14.547 -1.483 26.587 1.00 96.56 279 LEU A O 1
ATOM 2182 N N . VAL A 1 280 ? -14.264 0.746 26.661 1.00 97.69 280 VAL A N 1
ATOM 2183 C CA . VAL A 1 280 ? -12.901 0.737 27.209 1.00 97.69 280 VAL A CA 1
ATOM 2184 C C . VAL A 1 280 ? -12.815 1.629 28.443 1.00 97.69 280 VAL A C 1
ATOM 2186 O O . VAL A 1 280 ? -13.699 2.438 28.722 1.00 97.69 280 VAL A O 1
ATOM 2189 N N . GLN A 1 281 ? -11.742 1.472 29.208 1.00 97.44 281 GLN A N 1
ATOM 2190 C CA . GLN A 1 281 ? -11.424 2.321 30.350 1.00 97.44 281 GLN A CA 1
ATOM 2191 C C . GLN A 1 281 ? -9.924 2.594 30.417 1.00 97.44 281 GLN A C 1
ATOM 2193 O O . GLN A 1 281 ? -9.113 1.766 29.994 1.00 97.44 281 GLN A O 1
ATOM 2198 N N . GLU A 1 282 ? -9.553 3.736 30.984 1.00 97.06 282 GLU A N 1
ATOM 2199 C CA . GLU A 1 282 ? -8.159 4.026 31.302 1.00 97.06 282 GLU A CA 1
ATOM 2200 C C . GLU A 1 282 ? -7.694 3.159 32.480 1.00 97.06 282 GLU A C 1
ATOM 2202 O O . GLU A 1 282 ? -8.434 2.930 33.440 1.00 97.06 282 GLU A O 1
ATOM 2207 N N . VAL A 1 283 ? -6.469 2.642 32.395 1.00 96.62 283 VAL A N 1
ATOM 2208 C CA . VAL A 1 283 ? -5.846 1.820 33.437 1.00 96.62 283 VAL A CA 1
ATOM 2209 C C . VAL A 1 283 ? -4.385 2.196 33.625 1.00 96.62 283 VAL A C 1
ATOM 2211 O O . VAL A 1 283 ? -3.690 2.559 32.677 1.00 96.62 283 VAL A O 1
ATOM 2214 N N . THR A 1 284 ? -3.885 2.039 34.844 1.00 94.88 284 THR A N 1
ATOM 2215 C CA . THR A 1 284 ? -2.451 2.145 35.119 1.00 94.88 284 THR A CA 1
ATOM 2216 C C . THR A 1 284 ? -1.752 0.855 34.700 1.00 94.88 284 THR A C 1
ATOM 2218 O O . THR A 1 284 ? -2.176 -0.237 35.077 1.00 94.88 284 THR A O 1
ATOM 2221 N N . ILE A 1 285 ? -0.660 0.970 33.942 1.00 90.44 285 ILE A N 1
ATOM 2222 C CA . ILE A 1 285 ? 0.195 -0.159 33.558 1.00 90.44 285 ILE A CA 1
ATOM 2223 C C . ILE A 1 285 ? 1.575 0.072 34.170 1.00 90.44 285 ILE A C 1
ATOM 2225 O O . ILE A 1 285 ? 2.171 1.133 33.997 1.00 90.44 285 ILE A O 1
ATOM 2229 N N . SER A 1 286 ? 2.084 -0.922 34.901 1.00 90.00 286 SER A N 1
ATOM 2230 C CA . SER A 1 286 ? 3.398 -0.834 35.544 1.00 90.00 286 SER A CA 1
ATOM 2231 C C . SER A 1 286 ? 4.490 -0.544 34.512 1.00 90.00 286 SER A C 1
ATOM 2233 O O . SER A 1 286 ? 4.606 -1.257 33.517 1.00 90.00 286 SER A O 1
ATOM 2235 N N . GLY A 1 287 ? 5.292 0.495 34.757 1.00 89.62 287 GLY A N 1
ATOM 2236 C CA . GLY A 1 287 ? 6.372 0.916 33.859 1.00 89.62 287 GLY A CA 1
ATOM 2237 C C . GLY A 1 287 ? 5.936 1.758 32.653 1.00 89.62 287 GLY A C 1
ATOM 2238 O O . GLY A 1 287 ? 6.791 2.104 31.845 1.00 89.62 287 GLY A O 1
ATOM 2239 N N . VAL A 1 288 ? 4.652 2.120 32.530 1.00 90.00 288 VAL A N 1
ATOM 2240 C CA . VAL A 1 288 ? 4.139 2.976 31.445 1.00 90.00 288 VAL A CA 1
ATOM 2241 C C . VAL A 1 288 ? 3.550 4.261 32.044 1.00 90.00 288 VAL A C 1
ATOM 2243 O O . VAL A 1 288 ? 2.441 4.219 32.579 1.00 90.00 288 VAL A O 1
ATOM 2246 N N . PRO A 1 289 ? 4.257 5.407 31.970 1.00 86.94 289 PRO A N 1
ATOM 2247 C CA . PRO A 1 289 ? 3.824 6.660 32.602 1.00 86.94 289 PRO A CA 1
ATOM 2248 C C . PRO A 1 289 ? 2.448 7.158 32.140 1.00 86.94 289 PRO A C 1
ATOM 2250 O O . PRO A 1 289 ? 1.679 7.682 32.936 1.00 86.94 289 PRO A O 1
ATOM 2253 N N . GLU A 1 290 ? 2.120 6.955 30.864 1.00 89.38 290 GLU A N 1
ATOM 2254 C CA . GLU A 1 290 ? 0.850 7.368 30.245 1.00 89.38 290 GLU A CA 1
ATOM 2255 C C . GLU A 1 290 ? -0.315 6.405 30.539 1.00 89.38 290 GLU A C 1
ATOM 2257 O O . GLU A 1 290 ? -1.449 6.641 30.113 1.00 89.38 290 GLU A O 1
ATOM 2262 N N . GLY A 1 291 ? -0.035 5.294 31.230 1.00 94.31 291 GLY A N 1
ATOM 2263 C CA . GLY A 1 291 ? -0.976 4.205 31.446 1.00 94.31 291 GLY A CA 1
ATOM 2264 C C . GLY A 1 291 ? -1.355 3.474 30.156 1.00 94.31 291 GLY A C 1
ATOM 2265 O O . GLY A 1 291 ? -0.584 3.352 29.198 1.00 94.31 291 GLY A O 1
ATOM 2266 N N . GLY A 1 292 ? -2.568 2.940 30.136 1.00 96.25 292 GLY A N 1
ATOM 2267 C CA . GLY A 1 292 ? -3.107 2.234 28.989 1.00 96.25 292 GLY A CA 1
ATOM 2268 C C . GLY A 1 292 ? -4.620 2.243 28.938 1.00 96.25 292 GLY A C 1
ATOM 2269 O O . GLY A 1 292 ? -5.303 2.848 29.761 1.00 96.25 292 GLY A O 1
ATOM 2270 N N . LEU A 1 293 ? -5.131 1.543 27.938 1.00 97.50 293 LEU A N 1
ATOM 2271 C CA . LEU A 1 293 ? -6.549 1.331 27.715 1.00 97.50 293 LEU A CA 1
ATOM 2272 C C . LEU A 1 293 ? -6.836 -0.145 27.947 1.00 97.50 293 LEU A C 1
ATOM 2274 O O . LEU A 1 293 ? -6.161 -1.002 27.374 1.00 97.50 293 LEU A O 1
ATOM 2278 N N . ALA A 1 294 ? -7.818 -0.450 28.785 1.00 97.19 294 ALA A N 1
ATOM 2279 C CA . ALA A 1 294 ? -8.311 -1.801 28.992 1.00 97.19 294 ALA A CA 1
ATOM 2280 C C . ALA A 1 294 ? -9.702 -1.952 28.390 1.00 97.19 294 ALA A C 1
ATOM 2282 O O . ALA A 1 294 ? -10.569 -1.098 28.582 1.00 97.19 294 ALA A O 1
ATOM 2283 N N . PHE A 1 295 ? -9.920 -3.065 27.699 1.00 97.06 295 PHE A N 1
ATOM 2284 C CA . PHE A 1 295 ? -11.247 -3.442 27.239 1.00 97.06 295 PHE A CA 1
ATOM 2285 C C . PHE A 1 295 ? -12.070 -3.952 28.427 1.00 97.06 295 PHE A C 1
ATOM 2287 O O . PHE A 1 295 ? -11.582 -4.772 29.216 1.00 97.06 295 PHE A O 1
ATOM 2294 N N . ARG A 1 296 ? -13.316 -3.489 28.581 1.00 96.06 296 ARG A N 1
ATOM 2295 C CA . ARG A 1 296 ? -14.156 -3.940 29.697 1.00 96.06 296 ARG A CA 1
ATOM 2296 C C . ARG A 1 296 ? -14.613 -5.376 29.478 1.00 96.06 296 ARG A C 1
ATOM 2298 O O . ARG A 1 296 ? -15.259 -5.697 28.487 1.00 96.06 296 ARG A O 1
ATOM 2305 N N . ARG A 1 297 ? -14.314 -6.252 30.443 1.00 93.00 297 ARG A N 1
ATOM 2306 C CA . ARG A 1 297 ? -14.658 -7.685 30.364 1.00 93.00 297 ARG A CA 1
ATOM 2307 C C . ARG A 1 297 ? -16.161 -7.936 30.244 1.00 93.00 297 ARG A C 1
ATOM 2309 O O . ARG A 1 297 ? -16.554 -8.899 29.598 1.00 93.00 297 ARG A O 1
ATOM 2316 N N . GLU A 1 298 ? -16.974 -7.061 30.826 1.00 94.88 298 GLU A N 1
ATOM 2317 C CA . GLU A 1 298 ? -18.439 -7.104 30.739 1.00 94.88 298 GLU A CA 1
ATOM 2318 C C . GLU A 1 298 ? -18.939 -7.008 29.286 1.00 94.88 298 GLU A C 1
ATOM 2320 O O . GLU A 1 298 ? -19.952 -7.610 28.948 1.00 94.88 298 GLU A O 1
ATOM 2325 N N . SER A 1 299 ? -18.192 -6.335 28.403 1.00 95.69 299 SER A N 1
ATOM 2326 C CA . SER A 1 299 ? -18.522 -6.163 26.980 1.00 95.69 299 SER A CA 1
ATOM 2327 C C . SER A 1 299 ? -17.847 -7.188 26.061 1.00 95.69 299 SER A C 1
ATOM 2329 O O . SER A 1 299 ? -17.847 -7.021 24.842 1.00 95.69 299 SER A O 1
ATOM 2331 N N . LEU A 1 300 ? -17.237 -8.251 26.605 1.00 94.50 300 LEU A N 1
ATOM 2332 C CA . LEU A 1 300 ? -16.533 -9.256 25.796 1.00 94.50 300 LEU A CA 1
ATOM 2333 C C . LEU A 1 300 ? -17.466 -9.961 24.803 1.00 94.50 300 LEU A C 1
ATOM 2335 O O . LEU A 1 300 ? -17.066 -10.239 23.674 1.00 94.50 300 LEU A O 1
ATOM 2339 N N . PHE A 1 301 ? -18.708 -10.225 25.212 1.00 95.38 301 PHE A N 1
ATOM 2340 C CA . PHE A 1 301 ? -19.711 -10.824 24.334 1.00 95.38 301 PHE A CA 1
ATOM 2341 C C . PHE A 1 301 ? -20.022 -9.924 23.130 1.00 95.38 301 PHE A C 1
ATOM 2343 O O . PHE A 1 301 ? -20.074 -10.414 22.003 1.00 95.38 301 PHE A O 1
ATOM 2350 N N . ASP A 1 302 ? -20.152 -8.613 23.355 1.00 96.19 302 ASP A N 1
ATOM 2351 C CA . ASP A 1 302 ? -20.404 -7.627 22.299 1.00 96.19 302 ASP A CA 1
ATOM 2352 C C . ASP A 1 302 ? -19.243 -7.588 21.295 1.00 96.19 302 ASP A C 1
ATOM 2354 O O . ASP A 1 302 ? -19.465 -7.626 20.083 1.00 96.19 302 ASP A O 1
ATOM 2358 N N . LEU A 1 303 ? -17.998 -7.581 21.794 1.00 95.12 303 LEU A N 1
ATOM 2359 C CA . LEU A 1 303 ? -16.792 -7.644 20.963 1.00 95.12 303 LEU A CA 1
ATOM 2360 C C . LEU A 1 303 ? -16.766 -8.913 20.116 1.00 95.12 303 LEU A C 1
ATOM 2362 O O . LEU A 1 303 ? -16.579 -8.831 18.906 1.00 95.12 303 LEU A O 1
ATOM 2366 N N . GLN A 1 304 ? -16.964 -10.078 20.733 1.00 94.38 304 GLN A N 1
ATOM 2367 C CA . GLN A 1 304 ? -16.917 -11.351 20.022 1.00 94.38 304 GLN A CA 1
ATOM 2368 C C . GLN A 1 304 ? -18.007 -11.423 18.943 1.00 94.38 304 GLN A C 1
ATOM 2370 O O . GLN A 1 304 ? -17.725 -11.786 17.803 1.00 94.38 304 GLN A O 1
ATOM 2375 N N . LYS A 1 305 ? -19.242 -11.007 19.257 1.00 95.44 305 LYS A N 1
ATOM 2376 C CA . LYS A 1 305 ? -20.340 -10.956 18.279 1.00 95.44 305 LYS A CA 1
ATOM 2377 C C . LYS A 1 305 ? -20.025 -10.050 17.095 1.00 95.44 305 LYS A C 1
ATOM 2379 O O . LYS A 1 305 ? -20.324 -10.422 15.957 1.00 95.44 305 LYS A O 1
ATOM 2384 N N . PHE A 1 306 ? -19.392 -8.909 17.349 1.00 95.69 306 PHE A N 1
ATOM 2385 C CA . PHE A 1 306 ? -18.966 -8.007 16.292 1.00 95.69 306 PHE A CA 1
ATOM 2386 C C . PHE A 1 306 ? -17.816 -8.588 15.456 1.00 95.69 306 PHE A C 1
ATOM 2388 O O . PHE A 1 306 ? -17.892 -8.581 14.231 1.00 95.69 306 PHE A O 1
ATOM 2395 N N . MET A 1 307 ? -16.769 -9.131 16.080 1.00 93.75 307 MET A N 1
ATOM 2396 C CA . MET A 1 307 ? -15.614 -9.665 15.349 1.00 93.75 307 MET A CA 1
ATOM 2397 C C . MET A 1 307 ? -15.971 -10.903 14.518 1.00 93.75 307 MET A C 1
ATOM 2399 O O . MET A 1 307 ? -15.502 -11.019 13.387 1.00 93.75 307 MET A O 1
ATOM 2403 N N . ASP A 1 308 ? -16.844 -11.772 15.036 1.00 92.19 308 ASP A N 1
ATOM 2404 C CA . ASP A 1 308 ? -17.239 -13.015 14.367 1.00 92.19 308 ASP A CA 1
ATOM 2405 C C . ASP A 1 308 ? -18.314 -12.785 13.289 1.00 92.19 308 ASP A C 1
ATOM 2407 O O . ASP A 1 308 ? -18.294 -13.444 12.253 1.00 92.19 308 ASP A O 1
ATOM 2411 N N . ASN A 1 309 ? -19.265 -11.863 13.515 1.00 92.50 309 ASN A N 1
ATOM 2412 C CA . ASN A 1 309 ? -20.473 -11.737 12.678 1.00 92.50 309 ASN A CA 1
ATOM 2413 C C . ASN A 1 309 ? -20.792 -10.307 12.216 1.00 92.50 309 ASN A C 1
ATOM 2415 O O . ASN A 1 309 ? -21.842 -10.083 11.618 1.00 92.50 309 ASN A O 1
ATOM 2419 N N . GLN A 1 310 ? -19.946 -9.320 12.525 1.00 92.50 310 GLN A N 1
ATOM 2420 C CA . GLN A 1 310 ? -20.191 -7.896 12.246 1.00 92.50 310 GLN A CA 1
ATOM 2421 C C . GLN A 1 310 ? -21.501 -7.361 12.859 1.00 92.50 310 GLN A C 1
ATOM 2423 O O . GLN A 1 310 ? -22.064 -6.372 12.381 1.00 92.50 310 GLN A O 1
ATOM 2428 N N . GLN A 1 311 ? -21.992 -8.007 13.923 1.00 94.56 311 GLN A N 1
ATOM 2429 C CA . GLN A 1 311 ? -23.197 -7.604 14.646 1.00 94.56 311 GLN A CA 1
ATOM 2430 C C . GLN A 1 311 ? -22.858 -6.540 15.690 1.00 94.56 311 GLN A C 1
ATOM 2432 O O . GLN A 1 311 ? -22.095 -6.795 16.619 1.00 94.56 311 GLN A O 1
ATOM 2437 N N . MET A 1 312 ? -23.450 -5.355 15.554 1.00 94.06 312 MET A N 1
ATOM 2438 C CA . MET A 1 312 ? -23.340 -4.290 16.550 1.00 94.06 312 MET A CA 1
ATOM 2439 C C . MET A 1 312 ? -24.425 -4.455 17.607 1.00 94.06 312 MET A C 1
ATOM 2441 O O . MET A 1 312 ? -25.606 -4.267 17.328 1.00 94.06 312 MET A O 1
ATOM 2445 N N . ILE A 1 313 ? -24.016 -4.790 18.824 1.00 95.94 313 ILE A N 1
ATOM 2446 C CA . ILE A 1 313 ? -24.899 -4.917 19.986 1.00 95.94 313 ILE A CA 1
ATOM 2447 C C . ILE A 1 313 ? -24.255 -4.256 21.207 1.00 95.94 313 ILE A C 1
ATOM 2449 O O . ILE A 1 313 ? -23.064 -3.932 21.184 1.00 95.94 313 ILE A O 1
ATOM 2453 N N . GLY A 1 314 ? -25.051 -4.043 22.257 1.00 96.81 314 GLY A N 1
ATOM 2454 C CA . GLY A 1 314 ? -24.573 -3.563 23.554 1.00 96.81 314 GLY A CA 1
ATOM 2455 C C . GLY A 1 314 ? -23.677 -2.328 23.448 1.00 96.81 314 GLY A C 1
ATOM 2456 O O . GLY A 1 314 ? -23.998 -1.363 22.749 1.00 96.81 314 GLY A O 1
ATOM 2457 N N . LYS A 1 315 ? -22.515 -2.376 24.103 1.00 97.38 315 LYS A N 1
ATOM 2458 C CA . LYS A 1 315 ? -21.574 -1.246 24.169 1.00 97.38 315 LYS A CA 1
ATOM 2459 C C . LYS A 1 315 ? -20.895 -0.927 22.837 1.00 97.38 315 LYS A C 1
ATOM 2461 O O . LYS A 1 315 ? -20.481 0.214 22.615 1.00 97.38 315 LYS A O 1
ATOM 2466 N N . VAL A 1 316 ? -20.822 -1.893 21.921 1.00 97.25 316 VAL A N 1
ATOM 2467 C CA . VAL A 1 316 ? -20.330 -1.655 20.554 1.00 97.25 316 VAL A CA 1
ATOM 2468 C C . VAL A 1 316 ? -21.332 -0.802 19.771 1.00 97.25 316 VAL A C 1
ATOM 2470 O O . VAL A 1 316 ? -20.933 0.180 19.147 1.00 97.25 316 VAL A O 1
ATOM 2473 N N . LEU A 1 317 ? -22.632 -1.113 19.858 1.00 97.19 317 LEU A N 1
ATOM 2474 C CA . LEU A 1 317 ? -23.686 -0.313 19.221 1.00 97.19 317 LEU A CA 1
ATOM 2475 C C . LEU A 1 317 ? -23.782 1.097 19.822 1.00 97.19 317 LEU A C 1
ATOM 2477 O O . LEU A 1 317 ? -23.917 2.070 19.086 1.00 97.19 317 LEU A O 1
ATOM 2481 N N . GLU A 1 318 ? -23.665 1.231 21.145 1.00 97.38 318 GLU A N 1
ATOM 2482 C CA . GLU A 1 318 ? -23.636 2.545 21.804 1.00 97.38 318 GLU A CA 1
ATOM 2483 C C . GLU A 1 318 ? -22.462 3.407 21.317 1.00 97.38 318 GLU A C 1
ATOM 2485 O O . GLU A 1 318 ? -22.642 4.590 21.025 1.00 97.38 318 GLU A O 1
ATOM 2490 N N . THR A 1 319 ? -21.274 2.811 21.174 1.00 97.56 319 THR A N 1
ATOM 2491 C CA . THR A 1 319 ? -20.085 3.487 20.628 1.00 97.56 319 THR A CA 1
ATOM 2492 C C . THR A 1 319 ? -20.331 3.956 19.195 1.00 97.56 319 THR A C 1
ATOM 2494 O O . THR A 1 319 ? -20.062 5.109 18.865 1.00 97.56 319 THR A O 1
ATOM 2497 N N . TYR A 1 320 ? -20.882 3.078 18.355 1.00 97.25 320 TYR A N 1
ATOM 2498 C CA . TYR A 1 320 ? -21.232 3.390 16.971 1.00 97.25 320 TYR A CA 1
ATOM 2499 C C . TYR A 1 320 ? -22.226 4.558 16.872 1.00 97.25 320 TYR A C 1
ATOM 2501 O O . TYR A 1 320 ? -21.986 5.521 16.149 1.00 97.25 320 TYR A O 1
ATOM 2509 N N . ASN A 1 321 ? -23.305 4.518 17.655 1.00 96.75 321 ASN A N 1
ATOM 2510 C CA . ASN A 1 321 ? -24.312 5.579 17.675 1.00 96.75 321 ASN A CA 1
ATOM 2511 C C . ASN A 1 321 ? -23.744 6.903 18.201 1.00 96.75 321 ASN A C 1
ATOM 2513 O O . ASN A 1 321 ? -24.103 7.962 17.698 1.00 96.75 321 ASN A O 1
ATOM 2517 N N . THR A 1 322 ? -22.831 6.850 19.175 1.00 96.44 322 THR A N 1
ATOM 2518 C CA . THR A 1 322 ? -22.141 8.042 19.691 1.00 96.44 322 THR A CA 1
ATOM 2519 C C . THR A 1 322 ? -21.309 8.709 18.591 1.00 96.44 322 THR A C 1
ATOM 2521 O O . THR A 1 322 ? -21.427 9.909 18.374 1.00 96.44 322 THR A O 1
ATOM 2524 N N . MET A 1 323 ? -20.548 7.924 17.824 1.00 95.25 323 MET A N 1
ATOM 2525 C CA . MET A 1 323 ? -19.769 8.410 16.675 1.00 95.25 323 MET A CA 1
ATOM 2526 C C . MET A 1 323 ? -20.630 9.004 15.549 1.00 95.25 323 MET A C 1
ATOM 2528 O O . MET A 1 323 ? -20.186 9.885 14.809 1.00 95.25 323 MET A O 1
ATOM 2532 N N . LEU A 1 324 ? -21.859 8.510 15.387 1.00 93.44 324 LEU A N 1
ATOM 2533 C CA . LEU A 1 324 ? -22.812 9.077 14.436 1.00 93.44 324 LEU A CA 1
ATOM 2534 C C . LEU A 1 324 ? -23.472 10.363 14.940 1.00 93.44 324 LEU A C 1
ATOM 2536 O O . LEU A 1 324 ? -23.757 11.226 14.118 1.00 93.44 324 LEU A O 1
ATOM 2540 N N . GLY A 1 325 ? -23.728 10.475 16.246 1.00 85.56 325 GLY A N 1
ATOM 2541 C CA . GLY A 1 325 ? -24.478 11.582 16.845 1.00 85.56 325 GLY A CA 1
ATOM 2542 C C . GLY A 1 325 ? -23.651 12.800 17.270 1.00 85.56 325 GLY A C 1
ATOM 2543 O O . GLY A 1 325 ? -24.217 13.881 17.387 1.00 85.56 325 GLY A O 1
ATOM 2544 N N . ASP A 1 326 ? -22.341 12.661 17.493 1.00 60.50 326 ASP A N 1
ATOM 2545 C CA . ASP A 1 326 ? -21.454 13.763 17.908 1.00 60.50 326 ASP A CA 1
ATOM 2546 C C . ASP A 1 326 ? -20.965 14.609 16.693 1.00 60.50 326 ASP A C 1
ATOM 2548 O O . ASP A 1 326 ? -19.785 14.944 16.573 1.00 60.50 326 ASP A O 1
ATOM 2552 N N . SER A 1 327 ? -21.847 14.949 15.740 1.00 48.09 327 SER A N 1
ATOM 2553 C CA . SER A 1 327 ? -21.542 15.837 14.593 1.00 48.09 327 SER A CA 1
ATOM 2554 C C . SER A 1 327 ? -22.674 16.759 14.195 1.00 48.09 327 SER A C 1
ATOM 2556 O O . SER A 1 327 ? -23.823 16.275 14.122 1.00 48.09 327 SER A O 1
#

Sequence (327 aa):
MGKMVDHPLLNVGHDGNYRFSFDFLASYLRALHIADAISNMGVAPSSSIWPFLREEANGKGFILEHLESLLEPEAVDSVGGLVASVPLKYRESQSFLLHVVLDLIRTDANIVTGVERTERLFTAVFGADFTVAKKVTGLYLTGPFDALDLSGVIFSGCRFEDVTLRNCRADRNTKFERCAFVGEFEFQPESCKREGWSLVTMVDCDIAFPASLIWDGVIESDFASRAELVKDAVRLGLSKFWCNGRLKTSLWRADWAKGLLGRSGYCKPLLEAMLKSGLVQEVTISGVPEGGLAFRRESLFDLQKFMDNQQMIGKVLETYNTMLGDS

Foldseek 3Di:
DDDPVPPPQWDQDPVRDTDGDDPLVVLLVLLVLVLVQLVPLVDQRDPVNLVVLLVCLQLDDNNLVNNLVSDALVSLLSLLSVLVSRDPVRLSSNSSSLSSSLSSLVPPPVQDALDSSLCSSCCSNPNPCCVPQLEDECHEHHHEDERHEQELHEYANYEYENYEYFLYFYALNAEYHQYEYYYAYYYPPVRYDLHRQQNYYYYNYHYDPPSVQLVVQRYPDPNDDPLVNLLSLLVVQLVVQADPNDGPFKDAAVCLLDGDSVNGPCSVLLVVLCVVLVQWDFAADPPRPRGIIGGDPVCVVQSSCCVVPVDHDRSSVSSSVSSVPPD